Protein AF-E3WI44-F1 (afdb_monomer_lite)

Organism: NCBI:txid60573

Radius of gyration: 32.03 Å; chains: 1; bounding box: 81×48×83 Å

Structure (mmCIF, N/CA/C/O backbone):
data_AF-E3WI44-F1
#
_entry.id   AF-E3WI44-F1
#
loop_
_atom_site.group_PDB
_atom_site.id
_atom_site.type_symbol
_atom_site.label_atom_id
_atom_site.label_alt_id
_atom_site.label_comp_id
_atom_site.label_asym_id
_atom_site.label_entity_id
_atom_site.label_seq_id
_atom_site.pdbx_PDB_ins_code
_atom_site.Cartn_x
_atom_site.Cartn_y
_atom_site.Cartn_z
_atom_site.occupancy
_atom_site.B_iso_or_equiv
_atom_site.auth_seq_id
_atom_site.auth_comp_id
_atom_site.auth_asym_id
_atom_site.auth_atom_id
_atom_site.pdbx_PDB_model_num
ATOM 1 N N . ARG A 1 1 ? 43.915 -1.233 -31.151 1.00 55.22 1 ARG A N 1
ATOM 2 C CA . ARG A 1 1 ? 42.753 -1.883 -30.494 1.00 55.22 1 ARG A CA 1
ATOM 3 C C . ARG A 1 1 ? 41.508 -1.475 -31.275 1.00 55.22 1 ARG A C 1
ATOM 5 O O . ARG A 1 1 ? 41.541 -0.410 -31.878 1.00 55.22 1 ARG A O 1
ATOM 12 N N . GLU A 1 2 ? 40.505 -2.343 -31.335 1.00 66.19 2 GLU A N 1
ATOM 13 C CA . GLU A 1 2 ? 39.363 -2.278 -32.260 1.00 66.19 2 GLU A CA 1
ATOM 14 C C . GLU A 1 2 ? 38.055 -2.221 -31.461 1.00 66.19 2 GLU A C 1
ATOM 16 O O . GLU A 1 2 ? 37.899 -2.982 -30.507 1.00 66.19 2 GLU A O 1
ATOM 21 N N . LEU A 1 3 ? 37.140 -1.330 -31.841 1.00 70.56 3 LEU A N 1
ATOM 22 C CA . LEU A 1 3 ? 35.730 -1.406 -31.477 1.00 70.56 3 LEU A CA 1
ATOM 23 C C . LEU A 1 3 ? 35.089 -2.498 -32.323 1.00 70.56 3 LEU A C 1
ATOM 25 O O . LEU A 1 3 ? 35.209 -2.468 -33.543 1.00 70.56 3 LEU A O 1
ATOM 29 N N . ARG A 1 4 ? 34.434 -3.458 -31.676 1.00 78.56 4 ARG A N 1
ATOM 30 C CA . ARG A 1 4 ? 33.885 -4.649 -32.324 1.00 78.56 4 ARG A CA 1
ATOM 31 C C . ARG A 1 4 ? 32.381 -4.709 -32.145 1.00 78.56 4 ARG A C 1
ATOM 33 O O . ARG A 1 4 ? 31.905 -5.008 -31.055 1.00 78.56 4 ARG A O 1
ATOM 40 N N . MET A 1 5 ? 31.638 -4.422 -33.212 1.00 81.12 5 MET A N 1
ATOM 41 C CA . MET A 1 5 ? 30.172 -4.478 -33.207 1.00 81.12 5 MET A CA 1
ATOM 42 C C . MET A 1 5 ? 29.640 -5.888 -32.920 1.00 81.12 5 MET A C 1
ATOM 44 O O . MET A 1 5 ? 28.594 -6.039 -32.292 1.00 81.12 5 MET A O 1
ATOM 48 N N . ASP A 1 6 ? 30.359 -6.915 -33.366 1.00 81.12 6 ASP A N 1
ATOM 49 C CA . ASP A 1 6 ? 30.022 -8.330 -33.196 1.00 81.12 6 ASP A CA 1
ATOM 50 C C . ASP A 1 6 ? 30.164 -8.824 -31.749 1.00 81.12 6 ASP A C 1
ATOM 52 O O . ASP A 1 6 ? 29.658 -9.890 -31.414 1.00 81.12 6 ASP A O 1
ATOM 56 N N . GLN A 1 7 ? 30.815 -8.045 -30.881 1.00 81.25 7 GLN A N 1
ATOM 57 C CA . GLN A 1 7 ? 30.979 -8.354 -29.458 1.00 81.25 7 GLN A CA 1
ATOM 58 C C . GLN A 1 7 ? 30.036 -7.551 -28.555 1.00 81.25 7 GLN A C 1
ATOM 60 O O . GLN A 1 7 ? 30.204 -7.536 -27.335 1.00 81.25 7 GLN A O 1
ATOM 65 N N . THR A 1 8 ? 29.049 -6.867 -29.135 1.00 80.44 8 THR A N 1
ATOM 66 C CA . THR A 1 8 ? 28.073 -6.076 -28.387 1.00 80.44 8 THR A CA 1
ATOM 67 C C . THR A 1 8 ? 26.654 -6.573 -28.627 1.00 80.44 8 THR A C 1
ATOM 69 O O . THR A 1 8 ? 26.315 -7.034 -29.719 1.00 80.44 8 THR A O 1
ATOM 72 N N . SER A 1 9 ? 25.798 -6.456 -27.609 1.00 82.94 9 SER A N 1
ATOM 73 C CA . SER A 1 9 ? 24.400 -6.876 -27.719 1.00 82.94 9 SER A CA 1
ATOM 74 C C . SER A 1 9 ? 23.602 -5.969 -28.649 1.00 82.94 9 SER A C 1
ATOM 76 O O . SER A 1 9 ? 24.081 -4.923 -29.104 1.00 82.94 9 SER A O 1
ATOM 78 N N . GLU A 1 10 ? 22.360 -6.355 -28.924 1.00 82.75 10 GLU A N 1
ATOM 79 C CA . GLU A 1 10 ? 21.408 -5.519 -29.657 1.00 82.75 10 GLU A CA 1
ATOM 80 C C . GLU A 1 10 ? 21.057 -4.212 -28.932 1.00 82.75 10 GLU A C 1
ATOM 82 O O . GLU A 1 10 ? 20.520 -3.302 -29.553 1.00 82.75 10 GLU A O 1
ATOM 87 N N . CYS A 1 11 ? 21.414 -4.074 -27.655 1.00 83.75 11 CYS A N 1
ATOM 88 C CA . CYS A 1 11 ? 21.149 -2.883 -26.853 1.00 83.75 11 CYS A CA 1
ATOM 89 C C . CYS A 1 11 ? 22.359 -1.952 -26.696 1.00 83.75 11 CYS A C 1
ATOM 91 O O . CYS A 1 11 ? 22.373 -1.076 -25.838 1.00 83.75 11 CYS A O 1
ATOM 93 N N . SER A 1 12 ? 23.392 -2.139 -27.518 1.00 82.38 12 SER A N 1
ATOM 94 C CA . SER A 1 12 ? 24.598 -1.308 -27.538 1.00 82.38 12 SER A CA 1
ATOM 95 C C . SER A 1 12 ? 24.506 -0.165 -28.553 1.00 82.38 12 SER A C 1
ATOM 97 O O . SER A 1 12 ? 23.865 -0.311 -29.586 1.00 82.38 12 SER A O 1
ATOM 99 N N . SER A 1 13 ? 25.221 0.941 -28.307 1.00 78.12 13 SER A N 1
ATOM 100 C CA . SER A 1 13 ? 25.379 2.074 -29.240 1.00 78.12 13 SER A CA 1
ATOM 101 C C . SER A 1 13 ? 26.519 1.881 -30.258 1.00 78.12 13 SER A C 1
ATOM 103 O O . SER A 1 13 ? 26.986 2.828 -30.899 1.00 78.12 13 SER A O 1
ATOM 105 N N . VAL A 1 14 ? 27.007 0.646 -30.391 1.00 81.44 14 VAL A N 1
ATOM 106 C CA . VAL A 1 14 ? 28.114 0.267 -31.273 1.00 81.44 14 VAL A CA 1
ATOM 107 C C . VAL A 1 14 ? 27.559 -0.301 -32.577 1.00 81.44 14 VAL A C 1
ATOM 109 O O . VAL A 1 14 ? 27.193 -1.472 -32.623 1.00 81.44 14 VAL A O 1
ATOM 112 N N . TYR A 1 15 ? 27.498 0.524 -33.626 1.00 80.00 15 TYR A N 1
ATOM 113 C CA . TYR A 1 15 ? 26.846 0.192 -34.910 1.00 80.00 15 TYR A CA 1
ATOM 114 C C . TYR A 1 15 ? 27.799 -0.265 -36.006 1.00 80.00 15 TYR A C 1
ATOM 116 O O . TYR A 1 15 ? 27.361 -0.755 -37.042 1.00 80.00 15 TYR A O 1
ATOM 124 N N . GLU A 1 16 ? 29.095 -0.078 -35.800 1.00 78.12 16 GLU A N 1
ATOM 125 C CA . GLU A 1 16 ? 30.128 -0.460 -36.747 1.00 78.12 16 GLU A CA 1
ATOM 126 C C . GLU A 1 16 ? 31.387 -0.851 -35.982 1.00 78.12 16 GLU A C 1
ATOM 128 O O . GLU A 1 16 ? 31.684 -0.312 -34.911 1.00 78.12 16 GLU A O 1
ATOM 133 N N . SER A 1 17 ? 32.119 -1.823 -36.525 1.00 80.31 17 SER A N 1
ATOM 134 C CA . SER A 1 17 ? 33.459 -2.109 -36.035 1.00 80.31 17 SER A CA 1
ATOM 135 C C . SER A 1 17 ? 34.405 -1.038 -36.559 1.00 80.31 17 SER A C 1
ATOM 137 O O . SER A 1 17 ? 34.402 -0.728 -37.751 1.00 80.31 17 SER A O 1
ATOM 139 N N . ALA A 1 18 ? 35.220 -0.474 -35.677 1.00 71.88 18 ALA A N 1
ATOM 140 C CA . ALA A 1 18 ? 36.123 0.609 -36.021 1.00 71.88 18 ALA A CA 1
ATOM 141 C C . ALA A 1 18 ? 37.499 0.387 -35.397 1.00 71.88 18 ALA A C 1
ATOM 143 O O . ALA A 1 18 ? 37.647 0.030 -34.228 1.00 71.88 18 ALA A O 1
ATOM 144 N N . THR A 1 19 ? 38.535 0.634 -36.187 1.00 70.94 19 THR A N 1
ATOM 145 C CA . THR A 1 19 ? 39.919 0.673 -35.721 1.00 70.94 19 THR A CA 1
ATOM 146 C C . THR A 1 19 ? 40.441 2.084 -35.851 1.00 70.94 19 THR A C 1
ATOM 148 O O . THR A 1 19 ? 40.472 2.630 -36.952 1.00 70.94 19 THR A O 1
ATOM 151 N N . TRP A 1 20 ? 40.915 2.644 -34.745 1.00 65.75 20 TRP A N 1
ATOM 152 C CA . TRP A 1 20 ? 41.524 3.966 -34.746 1.00 65.75 20 TRP A CA 1
ATOM 153 C C . TRP A 1 20 ? 43.035 3.853 -34.640 1.00 65.75 20 TRP A C 1
ATOM 155 O O . TRP A 1 20 ? 43.575 3.138 -33.790 1.00 65.75 20 TRP A O 1
ATOM 165 N N . THR A 1 21 ? 43.710 4.570 -35.528 1.00 61.00 21 THR A N 1
ATOM 166 C CA . THR A 1 21 ? 45.163 4.757 -35.518 1.00 61.00 21 THR A CA 1
ATOM 167 C C . THR A 1 21 ? 45.559 6.179 -35.115 1.00 61.00 21 THR A C 1
ATOM 169 O O . THR A 1 21 ? 46.743 6.421 -34.895 1.00 61.00 21 THR A O 1
ATOM 172 N N . ASP A 1 22 ? 44.584 7.089 -35.010 1.00 57.19 22 ASP A N 1
ATOM 173 C CA . ASP A 1 22 ? 44.747 8.525 -34.750 1.00 57.19 22 ASP A CA 1
ATOM 174 C C . ASP A 1 22 ? 43.517 9.092 -33.992 1.00 57.19 22 ASP A C 1
ATOM 176 O O . ASP A 1 22 ? 42.668 8.305 -33.559 1.00 57.19 22 ASP A O 1
ATOM 180 N N . TYR A 1 23 ? 43.420 10.419 -33.809 1.00 57.31 23 TYR A N 1
ATOM 181 C CA . TYR A 1 23 ? 42.294 11.116 -33.157 1.00 57.31 23 TYR A CA 1
ATOM 182 C C . TYR A 1 23 ? 40.914 10.579 -33.579 1.00 57.31 23 TYR A C 1
ATOM 184 O O . TYR A 1 23 ? 40.673 10.259 -34.746 1.00 57.31 23 TYR A O 1
ATOM 192 N N . PHE A 1 24 ? 39.979 10.536 -32.624 1.00 60.28 24 PHE A N 1
ATOM 193 C CA . PHE A 1 24 ? 38.586 10.195 -32.902 1.00 60.28 24 PHE A CA 1
ATOM 194 C C . PHE A 1 24 ? 37.986 11.252 -33.834 1.00 60.28 24 PHE A C 1
ATOM 196 O O . PHE A 1 24 ? 37.864 12.421 -33.469 1.00 60.28 24 PHE A O 1
ATOM 203 N N . ASN A 1 25 ? 37.629 10.848 -35.051 1.00 60.62 25 ASN A N 1
ATOM 204 C CA . ASN A 1 25 ? 36.869 11.705 -35.946 1.00 60.62 25 ASN A CA 1
ATOM 205 C C . ASN A 1 25 ? 35.396 11.685 -35.511 1.00 60.62 25 ASN A C 1
ATOM 207 O O . ASN A 1 25 ? 34.796 10.619 -35.367 1.00 60.62 25 ASN A O 1
ATOM 211 N N . ASP A 1 26 ? 34.809 12.869 -35.355 1.00 62.53 26 ASP A N 1
ATOM 212 C CA . ASP A 1 26 ? 33.397 13.098 -35.012 1.00 62.53 26 ASP A CA 1
ATOM 213 C C . ASP A 1 26 ? 32.419 12.581 -36.095 1.00 62.53 26 ASP A C 1
ATOM 215 O O . ASP A 1 26 ? 31.206 12.701 -35.974 1.00 62.53 26 ASP A O 1
ATOM 219 N N . THR A 1 27 ? 32.919 11.971 -37.176 1.00 65.81 27 THR A N 1
ATOM 220 C CA . THR A 1 27 ? 32.100 11.292 -38.192 1.00 65.81 27 THR A CA 1
ATOM 221 C C . THR A 1 27 ? 31.324 10.090 -37.662 1.00 65.81 27 THR A C 1
ATOM 223 O O . THR A 1 27 ? 30.304 9.745 -38.251 1.00 65.81 27 THR A O 1
ATOM 226 N N . TYR A 1 28 ? 31.775 9.449 -36.575 1.00 68.06 28 TYR A N 1
ATOM 227 C CA . TYR A 1 28 ? 31.030 8.337 -35.968 1.00 68.06 28 TYR A CA 1
ATOM 228 C C . TYR A 1 28 ? 29.667 8.809 -35.421 1.00 68.06 28 TYR A C 1
ATOM 230 O O . TYR A 1 28 ? 28.656 8.129 -35.608 1.00 68.06 28 TYR A O 1
ATOM 238 N N . PHE A 1 29 ? 29.631 10.014 -34.835 1.00 71.56 29 PHE A N 1
ATOM 239 C CA . PHE A 1 29 ? 28.434 10.695 -34.324 1.00 71.56 29 PHE A CA 1
ATOM 240 C C . PHE A 1 29 ? 27.881 11.712 -35.335 1.00 71.56 29 PHE A C 1
ATOM 242 O O . PHE A 1 29 ? 27.632 12.878 -35.026 1.00 71.56 29 PHE A O 1
ATOM 249 N N . ALA A 1 30 ? 27.693 11.266 -36.577 1.00 78.12 30 ALA A N 1
ATOM 250 C CA . ALA A 1 30 ? 26.862 11.985 -37.535 1.00 78.12 30 ALA A CA 1
ATOM 251 C C . ALA A 1 30 ? 25.374 11.808 -37.197 1.00 78.12 30 ALA A C 1
ATOM 253 O O . ALA A 1 30 ? 25.001 10.812 -36.574 1.00 78.12 30 ALA A O 1
ATOM 254 N N . ASP A 1 31 ? 24.540 12.747 -37.651 1.00 81.38 31 ASP A N 1
ATOM 255 C CA . ASP A 1 31 ? 23.087 12.603 -37.565 1.00 81.38 31 ASP A CA 1
ATOM 256 C C . ASP A 1 31 ? 22.662 11.299 -38.246 1.00 81.38 31 ASP A C 1
ATOM 258 O O . ASP A 1 31 ? 22.942 11.079 -39.430 1.00 81.38 31 ASP A O 1
ATOM 262 N N . LYS A 1 32 ? 22.026 10.416 -37.479 1.00 85.31 32 LYS A N 1
ATOM 263 C CA . LYS A 1 32 ? 21.522 9.124 -37.947 1.00 85.31 32 LYS A CA 1
ATOM 264 C C . LYS A 1 32 ? 20.165 8.883 -37.305 1.00 85.31 32 LYS A C 1
ATOM 266 O O . LYS A 1 32 ? 20.026 9.039 -36.097 1.00 85.31 32 LYS A O 1
ATOM 271 N N . ASP A 1 33 ? 19.189 8.496 -38.110 1.00 81.31 33 ASP A N 1
ATOM 272 C CA . ASP A 1 33 ? 17.857 8.107 -37.656 1.00 81.31 33 ASP A CA 1
ATOM 273 C C . ASP A 1 33 ? 17.750 6.579 -37.503 1.00 81.31 33 ASP A C 1
ATOM 275 O O . ASP A 1 33 ? 18.721 5.840 -37.702 1.00 81.31 33 ASP A O 1
ATOM 279 N N . ALA A 1 34 ? 16.551 6.090 -37.183 1.00 75.25 34 ALA A N 1
ATOM 280 C CA . ALA A 1 34 ? 16.307 4.664 -36.982 1.00 75.25 34 ALA A CA 1
ATOM 281 C C . ALA A 1 34 ? 16.625 3.822 -38.231 1.00 75.25 34 ALA A C 1
ATOM 283 O O . ALA A 1 34 ? 17.039 2.669 -38.108 1.00 75.25 34 ALA A O 1
ATOM 284 N N . ALA A 1 35 ? 16.489 4.390 -39.436 1.00 76.81 35 ALA A N 1
ATOM 285 C CA . ALA A 1 35 ? 16.859 3.709 -40.674 1.00 76.81 35 ALA A CA 1
ATOM 286 C C . ALA A 1 35 ? 18.387 3.597 -40.817 1.00 76.81 35 ALA A C 1
ATOM 288 O O . ALA A 1 35 ? 18.891 2.567 -41.269 1.00 76.81 35 ALA A O 1
ATOM 289 N N . GLY A 1 36 ? 19.129 4.620 -40.380 1.00 74.75 36 GLY A N 1
ATOM 290 C CA . GLY A 1 36 ? 20.592 4.616 -40.305 1.00 74.75 36 GLY A CA 1
ATOM 291 C C . GLY A 1 36 ? 21.182 3.770 -39.166 1.00 74.75 36 GLY A C 1
ATOM 292 O O . GLY A 1 36 ? 22.370 3.446 -39.214 1.00 74.75 36 GLY A O 1
ATOM 293 N N . LEU A 1 37 ? 20.372 3.399 -38.167 1.00 80.62 37 LEU A N 1
ATOM 294 C CA . LEU A 1 37 ? 20.771 2.668 -36.954 1.00 80.62 37 LEU A CA 1
ATOM 295 C C . LEU A 1 37 ? 20.051 1.313 -36.789 1.00 80.62 37 LEU A C 1
ATOM 297 O O . LEU A 1 37 ? 19.989 0.763 -35.696 1.00 80.62 37 LEU A O 1
ATOM 301 N N . GLY A 1 38 ? 19.542 0.714 -37.868 1.00 75.50 38 GLY A N 1
ATOM 302 C CA . GLY A 1 38 ? 18.694 -0.487 -37.792 1.00 75.50 38 GLY A CA 1
ATOM 303 C C . GLY A 1 38 ? 19.358 -1.789 -37.306 1.00 75.50 38 GLY A C 1
ATOM 304 O O . GLY A 1 38 ? 18.676 -2.806 -37.194 1.00 75.50 38 GLY A O 1
ATOM 305 N N . SER A 1 39 ? 20.672 -1.810 -37.041 1.00 77.56 39 SER A N 1
ATOM 306 C CA . SER A 1 39 ? 21.391 -3.011 -36.573 1.00 77.56 39 SER A CA 1
ATOM 307 C C . SER A 1 39 ? 21.336 -3.224 -35.057 1.00 77.56 39 SER A C 1
ATOM 309 O O . SER A 1 39 ? 21.660 -4.316 -34.584 1.00 77.56 39 SER A O 1
ATOM 311 N N . LYS A 1 40 ? 20.923 -2.207 -34.293 1.00 84.69 40 LYS A N 1
ATOM 312 C CA . LYS A 1 40 ? 20.721 -2.263 -32.839 1.00 84.69 40 LYS A CA 1
ATOM 313 C C . LYS A 1 40 ? 19.342 -1.691 -32.510 1.00 84.69 40 LYS A C 1
ATOM 315 O O . LYS A 1 40 ? 18.722 -1.027 -33.332 1.00 84.69 40 LYS A O 1
ATOM 320 N N . LYS A 1 41 ? 18.846 -1.986 -31.315 1.00 79.00 41 LYS A N 1
ATOM 321 C CA . LYS A 1 41 ? 17.457 -1.737 -30.920 1.00 79.00 41 LYS A CA 1
ATOM 322 C C . LYS A 1 41 ? 17.290 -0.611 -29.902 1.00 79.00 41 LYS A C 1
ATOM 324 O O . LYS A 1 41 ? 16.235 0.009 -29.877 1.00 79.00 41 LYS A O 1
ATOM 329 N N . LEU A 1 42 ? 18.308 -0.344 -29.077 1.00 78.12 42 LEU A N 1
ATOM 330 C CA . LEU A 1 42 ? 18.172 0.578 -27.941 1.00 78.12 42 LEU A CA 1
ATOM 331 C C . LEU A 1 42 ? 18.559 2.029 -28.238 1.00 78.12 42 LEU A C 1
ATOM 333 O O . LEU A 1 42 ? 18.091 2.924 -27.558 1.00 78.12 42 LEU A O 1
ATOM 337 N N . PHE A 1 43 ? 19.405 2.304 -29.226 1.00 82.50 43 PHE A N 1
ATOM 338 C CA . PHE A 1 43 ? 19.735 3.686 -29.581 1.00 82.50 43 PHE A CA 1
ATOM 339 C C . PHE A 1 43 ? 19.281 3.942 -31.013 1.00 82.50 43 PHE A C 1
ATOM 341 O O . PHE A 1 43 ? 19.864 3.474 -31.985 1.00 82.50 43 PHE A O 1
ATOM 348 N N . THR A 1 44 ? 18.149 4.602 -31.156 1.00 79.94 44 THR A N 1
ATOM 349 C CA . THR A 1 44 ? 17.441 4.695 -32.435 1.00 79.94 44 THR A CA 1
ATOM 350 C C . THR A 1 44 ? 17.775 5.971 -33.184 1.00 79.94 44 THR A C 1
ATOM 352 O O . THR A 1 44 ? 17.463 6.070 -34.364 1.00 79.94 44 THR A O 1
ATOM 355 N N . GLU A 1 45 ? 18.403 6.948 -32.532 1.00 84.12 45 GLU A N 1
ATOM 356 C CA . GLU A 1 45 ? 18.766 8.205 -33.174 1.00 84.12 45 GLU A CA 1
ATOM 357 C C . GLU A 1 45 ? 20.037 8.811 -32.562 1.00 84.12 45 GLU A C 1
ATOM 359 O O . GLU A 1 45 ? 20.227 8.820 -31.344 1.00 84.12 45 GLU A O 1
ATOM 364 N N . PHE A 1 46 ? 20.908 9.344 -33.417 1.00 85.62 46 PHE A N 1
ATOM 365 C CA . PHE A 1 46 ? 22.017 10.217 -33.041 1.00 85.62 46 PHE A CA 1
ATOM 366 C C . PHE A 1 46 ? 21.705 11.630 -33.531 1.00 85.62 46 PHE A C 1
ATOM 368 O O . PHE A 1 46 ? 21.459 11.819 -34.721 1.00 85.62 46 PHE A O 1
ATOM 375 N N . LYS A 1 47 ? 21.751 12.617 -32.629 1.00 83.94 47 LYS A N 1
ATOM 376 C CA . LYS A 1 47 ? 21.652 14.045 -32.966 1.00 83.94 47 LYS A CA 1
ATOM 377 C C . LYS A 1 47 ? 22.967 14.729 -32.675 1.00 83.94 47 LYS A C 1
ATOM 379 O O . LYS A 1 47 ? 23.423 14.748 -31.533 1.00 83.94 47 LYS A O 1
ATOM 384 N N . ARG A 1 48 ? 23.557 15.334 -33.690 1.00 84.56 48 ARG A N 1
ATOM 385 C CA . ARG A 1 48 ? 24.783 16.101 -33.561 1.00 84.56 48 ARG A CA 1
ATOM 386 C C . ARG A 1 48 ? 24.458 17.530 -33.143 1.00 84.56 48 ARG A C 1
ATOM 388 O O . ARG A 1 48 ? 23.711 18.242 -33.813 1.00 84.56 48 ARG A O 1
ATOM 395 N N . GLY A 1 49 ? 25.051 17.966 -32.039 1.00 80.38 49 GLY A N 1
ATOM 396 C CA . GLY A 1 49 ? 24.896 19.329 -31.544 1.00 80.38 49 GLY A CA 1
ATOM 397 C C . GLY A 1 49 ? 25.694 20.348 -32.366 1.00 80.38 49 GLY A C 1
ATOM 398 O O . GLY A 1 49 ? 26.663 19.987 -33.055 1.00 80.38 49 GLY A O 1
ATOM 399 N N . PRO A 1 50 ? 25.340 21.645 -32.298 1.00 82.00 50 PRO A N 1
ATOM 400 C CA . PRO A 1 50 ? 26.190 22.702 -32.832 1.00 82.00 50 PRO A CA 1
ATOM 401 C C . PRO A 1 50 ? 27.537 22.719 -32.097 1.00 82.00 50 PRO A C 1
ATOM 403 O O . PRO A 1 50 ? 27.615 22.362 -30.924 1.00 82.00 50 PRO A O 1
ATOM 406 N N . LEU A 1 51 ? 28.596 23.131 -32.799 1.00 82.25 51 LEU A N 1
ATOM 407 C CA . LEU A 1 51 ? 29.890 23.375 -32.165 1.00 82.25 51 LEU A CA 1
ATOM 408 C C . LEU A 1 51 ? 29.781 24.662 -31.341 1.00 82.25 51 LEU A C 1
ATOM 410 O O . LEU A 1 51 ? 29.406 25.702 -31.889 1.00 82.25 51 LEU A O 1
ATOM 414 N N . ASP A 1 52 ? 30.087 24.595 -30.054 1.00 78.50 52 ASP A N 1
ATOM 415 C CA . ASP A 1 52 ? 30.147 25.766 -29.193 1.00 78.50 52 ASP A CA 1
ATOM 416 C C . ASP A 1 52 ? 31.456 26.554 -29.401 1.00 78.50 52 ASP A C 1
ATOM 418 O O . ASP A 1 52 ? 32.366 26.144 -30.128 1.00 78.50 52 ASP A O 1
ATOM 422 N N . GLY A 1 53 ? 31.554 27.724 -28.762 1.00 69.44 53 GLY A N 1
ATOM 423 C CA . GLY A 1 53 ? 32.730 28.597 -28.856 1.00 69.44 53 GLY A CA 1
ATOM 424 C C . GLY A 1 53 ? 34.019 28.013 -28.262 1.00 69.44 53 GLY A C 1
ATOM 425 O O . GLY A 1 53 ? 35.083 28.593 -28.464 1.00 69.44 53 GLY A O 1
ATOM 426 N N . ASN A 1 54 ? 33.932 26.879 -27.565 1.00 73.12 54 ASN A N 1
ATOM 427 C CA . ASN A 1 54 ? 35.047 26.173 -26.945 1.00 73.12 54 ASN A CA 1
ATOM 428 C C . ASN A 1 54 ? 35.420 24.887 -27.712 1.00 73.12 54 ASN A C 1
ATOM 430 O O . ASN A 1 54 ? 36.349 24.187 -27.317 1.00 73.12 54 ASN A O 1
ATOM 434 N N . GLY A 1 55 ? 34.735 24.587 -28.822 1.00 68.81 55 GLY A N 1
ATOM 435 C CA . GLY A 1 55 ? 34.994 23.406 -29.643 1.00 68.81 55 GLY A CA 1
ATOM 436 C C . GLY A 1 55 ? 34.264 22.137 -29.190 1.00 68.81 55 GLY A C 1
ATOM 437 O O . GLY A 1 55 ? 34.605 21.055 -29.668 1.00 68.81 55 GLY A O 1
ATOM 438 N N . PHE A 1 56 ? 33.263 22.245 -28.315 1.00 65.19 56 PHE A N 1
ATOM 439 C CA . PHE A 1 56 ? 32.432 21.126 -27.864 1.00 65.19 56 PHE A CA 1
ATOM 440 C C . PHE A 1 56 ? 31.126 21.028 -28.651 1.00 65.19 56 PHE A C 1
ATOM 442 O O . PHE A 1 56 ? 30.673 21.995 -29.260 1.00 65.19 56 PHE A O 1
ATOM 449 N N . ARG A 1 57 ? 30.501 19.847 -28.639 1.00 71.19 57 ARG A N 1
ATOM 450 C CA . ARG A 1 57 ? 29.153 19.629 -29.179 1.00 71.19 57 ARG A CA 1
ATOM 451 C C . ARG A 1 57 ? 28.276 18.951 -28.141 1.00 71.19 57 ARG A C 1
ATOM 453 O O . ARG A 1 57 ? 28.702 17.979 -27.524 1.00 71.19 57 ARG A O 1
ATOM 460 N N . ASP A 1 58 ? 27.034 19.411 -28.038 1.00 72.12 58 ASP A N 1
ATOM 461 C CA . ASP A 1 58 ? 25.961 18.713 -27.321 1.00 72.12 58 ASP A CA 1
ATOM 462 C C . ASP A 1 58 ? 25.376 17.607 -28.216 1.00 72.12 58 ASP A C 1
ATOM 464 O O . ASP A 1 58 ? 24.319 17.761 -28.833 1.00 72.12 58 ASP A O 1
ATOM 468 N N . ASN A 1 59 ? 26.135 16.522 -28.386 1.00 76.62 59 ASN A N 1
ATOM 469 C CA . ASN A 1 59 ? 25.683 15.353 -29.134 1.00 76.62 59 ASN A CA 1
ATOM 470 C C . ASN A 1 59 ? 24.749 14.506 -28.262 1.00 76.62 59 ASN A C 1
ATOM 472 O O . ASN A 1 59 ? 25.051 14.227 -27.104 1.00 76.62 59 ASN A O 1
ATOM 476 N N . LYS A 1 60 ? 23.648 14.028 -28.842 1.00 77.94 60 LYS A N 1
ATOM 477 C CA . LYS A 1 60 ? 22.638 13.228 -28.143 1.00 77.94 60 LYS A CA 1
ATOM 478 C C . LYS A 1 60 ? 22.519 11.858 -28.775 1.00 77.94 60 LYS A C 1
ATOM 480 O O . LYS A 1 60 ? 22.440 11.729 -29.995 1.00 77.94 60 LYS A O 1
ATOM 485 N N . ILE A 1 61 ? 22.465 10.850 -27.917 1.00 76.94 61 ILE A N 1
ATOM 486 C CA . ILE A 1 61 ? 22.078 9.495 -28.279 1.00 76.94 61 ILE A CA 1
ATOM 487 C C . ILE A 1 61 ? 20.676 9.293 -27.721 1.00 76.94 61 ILE A C 1
ATOM 489 O O . ILE A 1 61 ? 20.467 9.432 -26.519 1.00 76.94 61 ILE A O 1
ATOM 493 N N . VAL A 1 62 ? 19.721 8.997 -28.590 1.00 77.38 62 VAL A N 1
ATOM 494 C CA . VAL A 1 62 ? 18.302 8.961 -28.249 1.00 77.38 62 VAL A CA 1
ATOM 495 C C . VAL A 1 62 ? 17.766 7.551 -28.462 1.00 77.38 62 VAL A C 1
ATOM 497 O O . VAL A 1 62 ? 18.051 6.903 -29.472 1.00 77.38 62 VAL A O 1
ATOM 500 N N . PHE A 1 63 ? 16.983 7.085 -27.493 1.00 77.25 63 PHE A N 1
ATOM 501 C CA . PHE A 1 63 ? 16.104 5.937 -27.645 1.00 77.25 63 PHE A CA 1
ATOM 502 C C . PHE A 1 63 ? 14.685 6.434 -27.912 1.00 77.25 63 PHE A C 1
ATOM 504 O O . PHE A 1 63 ? 14.171 7.302 -27.210 1.00 77.25 63 PHE A O 1
ATOM 511 N N . SER A 1 64 ? 14.052 5.888 -28.938 1.00 71.06 64 SER A N 1
ATOM 512 C CA . SER A 1 64 ? 12.665 6.145 -29.297 1.00 71.06 64 SER A CA 1
ATOM 513 C C . SER A 1 64 ? 12.037 4.804 -29.637 1.00 71.06 64 SER A C 1
ATOM 515 O O . SER A 1 64 ? 12.121 4.324 -30.766 1.00 71.06 64 SER A O 1
ATOM 517 N N . GLY A 1 65 ? 11.471 4.168 -28.620 1.00 67.69 65 GLY A N 1
ATOM 518 C CA . GLY A 1 65 ? 10.875 2.849 -28.723 1.00 67.69 65 GLY A CA 1
ATOM 519 C C . GLY A 1 65 ? 10.091 2.493 -27.467 1.00 67.69 65 GLY A C 1
ATOM 520 O O . GLY A 1 65 ? 10.030 3.263 -26.514 1.00 67.69 65 GLY A O 1
ATOM 521 N N . ASP A 1 66 ? 9.490 1.313 -27.510 1.00 66.81 66 ASP A N 1
ATOM 522 C CA . ASP A 1 66 ? 8.659 0.743 -26.453 1.00 66.81 66 ASP A CA 1
ATOM 523 C C . ASP A 1 66 ? 9.467 0.432 -25.177 1.00 66.81 66 ASP A C 1
ATOM 525 O O . ASP A 1 66 ? 10.630 0.013 -25.241 1.00 66.81 66 ASP A O 1
ATOM 529 N N . MET A 1 67 ? 8.862 0.627 -24.002 1.00 66.25 67 MET A N 1
ATOM 530 C CA . MET A 1 67 ? 9.537 0.355 -22.730 1.00 66.25 67 MET A CA 1
ATOM 531 C C . MET A 1 67 ? 9.800 -1.139 -22.533 1.00 66.25 67 MET A C 1
ATOM 533 O O . MET A 1 67 ? 10.853 -1.507 -22.008 1.00 66.25 67 MET A O 1
ATOM 537 N N . GLY A 1 68 ? 8.917 -2.017 -23.005 1.00 68.31 68 GLY A N 1
ATOM 538 C CA . GLY A 1 68 ? 9.163 -3.455 -23.065 1.00 68.31 68 GLY A CA 1
ATOM 539 C C . GLY A 1 68 ? 10.444 -3.810 -23.826 1.00 68.31 68 GLY A C 1
ATOM 540 O O . GLY A 1 68 ? 11.201 -4.679 -23.384 1.00 68.31 68 GLY A O 1
ATOM 541 N N . LEU A 1 69 ? 10.772 -3.101 -24.910 1.00 73.50 69 LEU A N 1
ATOM 542 C CA . LEU A 1 69 ? 12.059 -3.267 -25.599 1.00 73.50 69 LEU A CA 1
ATOM 543 C C . LEU A 1 69 ? 13.247 -2.848 -24.714 1.00 73.50 69 LEU A C 1
ATOM 545 O O . LEU A 1 69 ? 14.256 -3.550 -24.657 1.00 73.50 69 LEU A O 1
ATOM 549 N N . PHE A 1 70 ? 13.114 -1.744 -23.982 1.00 74.50 70 PHE A N 1
ATOM 550 C CA . PHE A 1 70 ? 14.143 -1.257 -23.062 1.00 74.50 70 PHE A CA 1
ATOM 551 C C . PHE A 1 70 ? 14.390 -2.212 -21.879 1.00 74.50 70 PHE A C 1
ATOM 553 O O . PHE A 1 70 ? 15.542 -2.473 -21.523 1.00 74.50 70 PHE A O 1
ATOM 560 N N . PHE A 1 71 ? 13.334 -2.794 -21.304 1.00 77.06 71 PHE A N 1
ATOM 561 C CA . PHE A 1 71 ? 13.439 -3.763 -20.205 1.00 77.06 71 PHE A CA 1
ATOM 562 C C . PHE A 1 71 ? 13.850 -5.168 -20.655 1.00 77.06 71 PHE A C 1
ATOM 564 O O . PHE A 1 71 ? 14.496 -5.889 -19.897 1.00 77.06 71 PHE A O 1
ATOM 571 N N . SER A 1 72 ? 13.525 -5.555 -21.891 1.00 82.25 72 SER A N 1
ATOM 572 C CA . SER A 1 72 ? 13.906 -6.856 -22.460 1.00 82.25 72 SER A CA 1
ATOM 573 C C . SER A 1 72 ? 15.342 -6.904 -22.988 1.00 82.25 72 SER A C 1
ATOM 575 O O . SER A 1 72 ? 15.802 -7.956 -23.440 1.00 82.25 72 SER A O 1
ATOM 577 N N . CYS A 1 73 ? 16.075 -5.793 -22.892 1.00 83.44 73 CYS A N 1
ATOM 578 C CA . CYS A 1 73 ? 17.463 -5.719 -23.300 1.00 83.44 73 CYS A CA 1
ATOM 579 C C . CYS A 1 73 ? 18.351 -6.740 -22.591 1.00 83.44 73 CYS A C 1
ATOM 581 O O . CYS A 1 73 ? 18.340 -6.872 -21.364 1.00 83.44 73 CYS A O 1
ATOM 583 N N . LYS A 1 74 ? 19.185 -7.409 -23.388 1.00 84.88 74 LYS A N 1
ATOM 584 C CA . LYS A 1 74 ? 20.154 -8.391 -22.911 1.00 84.88 74 LYS A CA 1
ATOM 585 C C . LYS A 1 74 ? 21.590 -7.895 -22.996 1.00 84.88 74 LYS A C 1
ATOM 587 O O . LYS A 1 74 ? 21.912 -6.974 -23.756 1.00 84.88 74 LYS A O 1
ATOM 592 N N . ASP A 1 75 ? 22.444 -8.505 -22.187 1.00 81.50 75 ASP A N 1
ATOM 593 C CA . ASP A 1 75 ? 23.878 -8.244 -22.189 1.00 81.50 75 ASP A CA 1
ATOM 594 C C . ASP A 1 75 ? 24.567 -8.763 -23.467 1.00 81.50 75 ASP A C 1
ATOM 596 O O . ASP A 1 75 ? 23.933 -9.314 -24.369 1.00 81.50 75 ASP A O 1
ATOM 600 N N . SER A 1 76 ? 25.885 -8.571 -23.576 1.00 78.44 76 SER A N 1
ATOM 601 C CA . SER A 1 76 ? 26.667 -8.971 -24.757 1.00 78.44 76 SER A CA 1
ATOM 602 C C . SER A 1 76 ? 26.682 -10.477 -25.033 1.00 78.44 76 SER A C 1
ATOM 604 O O . SER A 1 76 ? 27.066 -10.871 -26.132 1.00 78.44 76 SER A O 1
ATOM 606 N N . THR A 1 77 ? 26.266 -11.314 -24.080 1.00 79.50 77 THR A N 1
ATOM 607 C CA . THR A 1 77 ? 26.131 -12.765 -24.266 1.00 79.50 77 THR A CA 1
ATOM 608 C C . THR A 1 77 ? 24.757 -13.154 -24.815 1.00 79.50 77 THR A C 1
ATOM 610 O O . THR A 1 77 ? 24.589 -14.265 -25.310 1.00 79.50 77 THR A O 1
ATOM 613 N N . ASN A 1 78 ? 23.784 -12.232 -24.790 1.00 75.69 78 ASN A N 1
ATOM 614 C CA . ASN A 1 78 ? 22.365 -12.474 -25.070 1.00 75.69 78 ASN A CA 1
ATOM 615 C C . ASN A 1 78 ? 21.709 -13.525 -24.150 1.00 75.69 78 ASN A C 1
ATOM 617 O O . ASN A 1 78 ? 20.613 -14.015 -24.456 1.00 75.69 78 ASN A O 1
ATOM 621 N N . GLU A 1 79 ? 22.337 -13.857 -23.022 1.00 79.88 79 GLU A N 1
ATOM 622 C CA . GLU A 1 79 ? 21.804 -14.815 -22.051 1.00 79.88 79 GLU A CA 1
ATOM 623 C C . GLU A 1 79 ? 21.002 -14.091 -20.964 1.00 79.88 79 GLU A C 1
ATOM 625 O O . GLU A 1 79 ? 19.828 -14.417 -20.767 1.00 79.88 79 GLU A O 1
ATOM 630 N N . ASP A 1 80 ? 21.569 -13.034 -20.375 1.00 81.31 80 ASP A N 1
ATOM 631 C CA . ASP A 1 80 ? 20.987 -12.319 -19.235 1.00 81.31 80 ASP A CA 1
ATOM 632 C C . ASP A 1 80 ? 20.363 -10.968 -19.609 1.00 81.31 80 ASP A C 1
ATOM 634 O O . ASP A 1 80 ? 20.871 -10.236 -20.461 1.00 81.31 80 ASP A O 1
ATOM 638 N N . PHE A 1 81 ? 19.288 -10.596 -18.906 1.00 84.31 81 PHE A N 1
ATOM 639 C CA . PHE A 1 81 ? 18.715 -9.249 -18.964 1.00 84.31 81 PHE A CA 1
ATOM 640 C C . PHE A 1 81 ? 19.607 -8.230 -18.238 1.00 84.31 81 PHE A C 1
ATOM 642 O O . PHE A 1 81 ? 20.159 -8.509 -17.168 1.00 84.31 81 PHE A O 1
ATOM 649 N N . ILE A 1 82 ? 19.728 -7.025 -18.805 1.00 82.50 82 ILE A N 1
ATOM 650 C CA . ILE A 1 82 ? 20.529 -5.940 -18.209 1.00 82.50 82 ILE A CA 1
ATOM 651 C C . ILE A 1 82 ? 19.843 -5.309 -16.994 1.00 82.50 82 ILE A C 1
ATOM 653 O O . ILE A 1 82 ? 20.520 -4.813 -16.093 1.00 82.50 82 ILE A O 1
ATOM 657 N N . TRP A 1 83 ? 18.509 -5.343 -16.972 1.00 82.69 83 TRP A N 1
ATOM 658 C CA . TRP A 1 83 ? 17.694 -4.917 -15.846 1.00 82.69 83 TRP A CA 1
ATOM 659 C C . TRP A 1 83 ? 17.581 -6.060 -14.855 1.00 82.69 83 TRP A C 1
ATOM 661 O O . TRP A 1 83 ? 17.007 -7.109 -15.146 1.00 82.69 83 TRP A O 1
ATOM 671 N N . ARG A 1 84 ? 18.145 -5.852 -13.670 1.00 80.62 84 ARG A N 1
ATOM 672 C CA . ARG A 1 84 ? 18.110 -6.823 -12.584 1.00 80.62 84 ARG A CA 1
ATOM 673 C C . ARG A 1 84 ? 17.232 -6.276 -11.483 1.00 80.62 84 ARG A C 1
ATOM 675 O O . ARG A 1 84 ? 17.416 -5.141 -11.056 1.00 80.62 84 ARG A O 1
ATOM 682 N N . MET A 1 85 ? 16.293 -7.089 -11.024 1.00 79.00 85 MET A N 1
ATOM 683 C CA . MET A 1 85 ? 15.572 -6.801 -9.795 1.00 79.00 85 MET A CA 1
ATOM 684 C C . MET A 1 85 ? 16.574 -6.856 -8.641 1.00 79.00 85 MET A C 1
ATOM 686 O O . MET A 1 85 ? 17.263 -7.865 -8.471 1.00 79.00 85 MET A O 1
ATOM 690 N N . THR A 1 86 ? 16.710 -5.757 -7.909 1.00 73.75 86 THR A N 1
ATOM 691 C CA . THR A 1 86 ? 17.702 -5.631 -6.833 1.00 73.75 86 THR A CA 1
ATOM 692 C C . THR A 1 86 ? 17.079 -5.524 -5.461 1.00 73.75 86 THR A C 1
ATOM 694 O O . THR A 1 86 ? 17.751 -5.872 -4.493 1.00 73.75 86 THR A O 1
ATOM 697 N N . ASP A 1 87 ? 15.828 -5.076 -5.373 1.00 61.16 87 ASP A N 1
ATOM 698 C CA . ASP A 1 87 ? 15.119 -4.992 -4.103 1.00 61.16 87 ASP A CA 1
ATOM 699 C C . ASP A 1 87 ? 13.613 -5.223 -4.276 1.00 61.16 87 ASP A C 1
ATOM 701 O O . ASP A 1 87 ? 13.018 -4.842 -5.291 1.00 61.16 87 ASP A O 1
ATOM 705 N N . ILE A 1 88 ? 13.013 -5.855 -3.269 1.00 63.28 88 ILE A N 1
ATOM 706 C CA . ILE A 1 88 ? 11.568 -6.023 -3.121 1.00 63.28 88 ILE A CA 1
ATOM 707 C C . ILE A 1 88 ? 11.241 -5.702 -1.669 1.00 63.28 88 ILE A C 1
ATOM 709 O O . ILE A 1 88 ? 11.625 -6.427 -0.751 1.00 63.28 88 ILE A O 1
ATOM 713 N N . THR A 1 89 ? 10.486 -4.632 -1.473 1.00 57.44 89 THR A N 1
ATOM 714 C CA . THR A 1 89 ? 9.930 -4.255 -0.176 1.00 57.44 89 THR A CA 1
ATOM 715 C C . THR A 1 89 ? 8.405 -4.283 -0.241 1.00 57.44 89 THR A C 1
ATOM 717 O O . THR A 1 89 ? 7.817 -4.420 -1.316 1.00 57.44 89 THR A O 1
ATOM 720 N N . ASP A 1 90 ? 7.749 -4.140 0.911 1.00 48.66 90 ASP A N 1
ATOM 721 C CA . ASP A 1 90 ? 6.283 -4.082 0.978 1.00 48.66 90 ASP A CA 1
ATOM 722 C C . ASP A 1 90 ? 5.697 -2.926 0.135 1.00 48.66 90 ASP A C 1
ATOM 724 O O . ASP A 1 90 ? 4.586 -3.055 -0.387 1.00 48.66 90 ASP A O 1
ATOM 728 N N . ASP A 1 91 ? 6.463 -1.845 -0.056 1.00 46.00 91 ASP A N 1
ATOM 729 C CA . ASP A 1 91 ? 6.016 -0.595 -0.684 1.00 46.00 91 ASP A CA 1
ATOM 730 C C . ASP A 1 91 ? 6.661 -0.323 -2.061 1.00 46.00 91 ASP A C 1
ATOM 732 O O . ASP A 1 91 ? 6.212 0.568 -2.786 1.00 46.00 91 ASP A O 1
ATOM 736 N N . GLU A 1 92 ? 7.706 -1.060 -2.451 1.00 51.41 92 GLU A N 1
ATOM 737 C CA . GLU A 1 92 ? 8.496 -0.765 -3.654 1.00 51.41 92 GLU A CA 1
ATOM 738 C C . GLU A 1 92 ? 9.136 -2.016 -4.272 1.00 51.41 92 GLU A C 1
ATOM 740 O O . GLU A 1 92 ? 9.663 -2.874 -3.564 1.00 51.41 92 GLU A O 1
ATOM 745 N N . ILE A 1 93 ? 9.150 -2.079 -5.608 1.00 59.31 93 ILE A N 1
ATOM 746 C CA . ILE A 1 93 ? 10.012 -2.992 -6.375 1.00 59.31 93 ILE A CA 1
ATOM 747 C C . ILE A 1 93 ? 11.065 -2.162 -7.111 1.00 59.31 93 ILE A C 1
ATOM 749 O O . ILE A 1 93 ? 10.712 -1.268 -7.885 1.00 59.31 93 ILE A O 1
ATOM 753 N N . GLU A 1 94 ? 12.344 -2.483 -6.909 1.00 69.50 94 GLU A N 1
ATOM 754 C CA . GLU A 1 94 ? 13.475 -1.787 -7.527 1.00 69.50 94 GLU A CA 1
ATOM 755 C C . GLU A 1 94 ? 14.169 -2.670 -8.574 1.00 69.50 94 GLU A C 1
ATOM 757 O O . GLU A 1 94 ? 14.572 -3.807 -8.307 1.00 69.50 94 GLU A O 1
ATOM 762 N N . TYR A 1 95 ? 14.368 -2.106 -9.764 1.00 73.62 95 TYR A N 1
ATOM 763 C CA . TYR A 1 95 ? 15.221 -2.652 -10.810 1.00 73.62 95 TYR A CA 1
ATOM 764 C C . TYR A 1 95 ? 16.417 -1.732 -11.032 1.00 73.62 95 TYR A C 1
ATOM 766 O O . TYR A 1 95 ? 16.274 -0.510 -11.095 1.00 73.62 95 TYR A O 1
ATOM 774 N N . ARG A 1 96 ? 17.600 -2.316 -11.221 1.00 80.19 96 ARG A N 1
ATOM 775 C CA . ARG A 1 96 ? 18.812 -1.586 -11.595 1.00 80.19 96 ARG A CA 1
ATOM 776 C C . ARG A 1 96 ? 19.400 -2.110 -12.890 1.00 80.19 96 ARG A C 1
ATOM 778 O O . ARG A 1 96 ? 19.449 -3.318 -13.116 1.00 80.19 96 ARG A O 1
ATOM 785 N N . ALA A 1 97 ? 19.929 -1.195 -13.689 1.00 80.62 97 ALA A N 1
ATOM 786 C CA . ALA A 1 97 ? 20.791 -1.498 -14.821 1.00 80.62 97 ALA A CA 1
ATOM 787 C C . ALA A 1 97 ? 22.066 -0.657 -14.738 1.00 80.62 97 ALA A C 1
ATOM 789 O O . ALA A 1 97 ? 22.054 0.477 -14.258 1.00 80.62 97 ALA A O 1
ATOM 790 N N . LYS A 1 98 ? 23.185 -1.209 -15.211 1.00 78.69 98 LYS A N 1
ATOM 791 C CA . LYS A 1 98 ?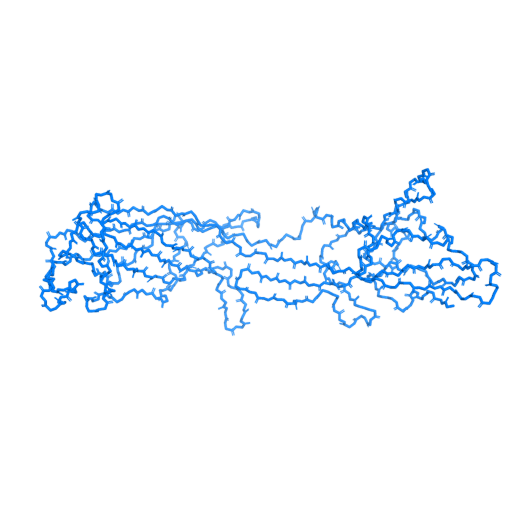 24.456 -0.481 -15.312 1.00 78.69 98 LYS A CA 1
ATOM 792 C C . LYS A 1 98 ? 24.764 -0.208 -16.770 1.00 78.69 98 LYS A C 1
ATOM 794 O O . LYS A 1 98 ? 25.008 -1.137 -17.537 1.00 78.69 98 LYS A O 1
ATOM 799 N N . LEU A 1 99 ? 24.787 1.065 -17.138 1.00 75.19 99 LEU A N 1
ATOM 800 C CA . LEU A 1 99 ? 25.255 1.500 -18.444 1.00 75.19 99 LEU A CA 1
ATOM 801 C C . LEU A 1 99 ? 26.750 1.795 -18.353 1.00 75.19 99 LEU A C 1
ATOM 803 O O . LEU A 1 99 ? 27.173 2.601 -17.531 1.00 75.19 99 LEU A O 1
ATOM 807 N N . TYR A 1 100 ? 27.552 1.165 -19.204 1.00 73.44 100 TYR A N 1
ATOM 808 C CA . TYR A 1 100 ? 28.976 1.467 -19.303 1.00 73.44 100 TYR A CA 1
ATOM 809 C C . TYR A 1 100 ? 29.221 2.470 -20.422 1.00 73.44 100 TYR A C 1
ATOM 811 O O . TYR A 1 100 ? 28.781 2.272 -21.554 1.00 73.44 100 TYR A O 1
ATOM 819 N N . THR A 1 101 ? 29.962 3.528 -20.114 1.00 69.94 101 THR A N 1
ATOM 820 C CA . THR A 1 101 ? 30.413 4.518 -21.089 1.00 69.94 101 THR A CA 1
ATOM 821 C C . THR A 1 101 ? 31.923 4.411 -21.216 1.00 69.94 101 THR A C 1
ATOM 823 O O . THR A 1 101 ? 32.639 4.235 -20.234 1.00 69.94 101 THR A O 1
ATOM 826 N N . THR A 1 102 ? 32.443 4.442 -22.438 1.00 67.69 102 THR A N 1
ATOM 827 C CA . THR A 1 102 ? 33.890 4.415 -22.671 1.00 67.69 102 THR A CA 1
ATOM 828 C C . THR A 1 102 ? 34.289 5.673 -23.412 1.00 67.69 102 THR A C 1
ATOM 830 O O . THR A 1 102 ? 33.901 5.874 -24.559 1.00 67.69 102 THR A O 1
ATOM 833 N N . ASN A 1 103 ? 35.069 6.515 -22.744 1.00 63.28 103 ASN A N 1
ATOM 834 C CA . ASN A 1 103 ? 35.685 7.684 -23.341 1.00 63.28 103 ASN A CA 1
ATOM 835 C C . ASN A 1 103 ? 37.044 7.285 -23.928 1.00 63.28 103 ASN A C 1
ATOM 837 O O . ASN A 1 103 ? 37.883 6.678 -23.252 1.00 63.28 103 ASN A O 1
ATOM 841 N N . VAL A 1 104 ? 37.247 7.612 -25.201 1.00 64.31 104 VAL A N 1
ATOM 842 C CA . VAL A 1 104 ? 38.493 7.362 -25.920 1.00 64.31 104 VAL A CA 1
ATOM 843 C C . VAL A 1 104 ? 39.302 8.652 -25.924 1.00 64.31 104 VAL A C 1
ATOM 845 O O . VAL A 1 104 ? 38.946 9.621 -26.591 1.00 64.31 104 VAL A O 1
ATOM 848 N N . ARG A 1 105 ? 40.402 8.673 -25.169 1.00 61.03 105 ARG A N 1
ATOM 849 C CA . ARG A 1 105 ? 41.276 9.844 -25.073 1.00 61.03 105 ARG A CA 1
ATOM 850 C C . ARG A 1 105 ? 42.135 9.958 -26.339 1.00 61.03 105 ARG A C 1
ATOM 852 O O . ARG A 1 105 ? 42.614 8.935 -26.842 1.00 61.03 105 ARG A O 1
ATOM 859 N N . PRO A 1 106 ? 42.383 11.183 -26.828 1.00 54.84 106 PRO A N 1
ATOM 860 C CA . PRO A 1 106 ? 43.289 11.403 -27.941 1.00 54.84 106 PRO A CA 1
ATOM 861 C C . PRO A 1 106 ? 44.696 10.857 -27.685 1.00 54.84 106 PRO A C 1
ATOM 863 O O . PRO A 1 106 ? 45.189 10.886 -26.557 1.00 54.84 106 PRO A O 1
ATOM 866 N N . LYS A 1 107 ? 45.355 10.388 -28.747 1.00 61.03 107 LYS A N 1
ATOM 867 C CA . LYS A 1 107 ? 46.782 10.058 -28.719 1.00 61.03 107 LYS A CA 1
ATOM 868 C C . LYS A 1 107 ? 47.593 11.356 -28.733 1.00 61.03 107 LYS A C 1
ATOM 870 O O . LYS A 1 107 ? 47.286 12.247 -29.518 1.00 61.03 107 LYS A O 1
ATOM 875 N N . ASP A 1 108 ? 48.639 11.439 -27.912 1.00 59.62 108 ASP A N 1
ATOM 876 C CA . ASP A 1 108 ? 49.601 12.541 -27.994 1.00 59.62 108 ASP A CA 1
ATOM 877 C C . ASP A 1 108 ? 50.321 12.490 -29.361 1.00 59.62 108 ASP A C 1
ATOM 879 O O . ASP A 1 108 ? 51.027 11.512 -29.646 1.00 59.62 108 ASP A O 1
ATOM 883 N N . PRO A 1 109 ? 50.160 13.512 -30.221 1.00 58.12 109 PRO A N 1
ATOM 884 C CA . PRO A 1 109 ? 50.737 13.522 -31.560 1.00 58.12 109 PRO A CA 1
ATOM 885 C C . PRO A 1 109 ? 52.269 13.617 -31.530 1.00 58.12 109 PRO A C 1
ATOM 887 O O . PRO A 1 109 ? 52.924 13.274 -32.516 1.00 58.12 109 PRO A O 1
ATOM 890 N N . LEU A 1 110 ? 52.856 14.043 -30.407 1.00 61.53 110 LEU A N 1
ATOM 891 C CA . LEU A 1 110 ? 54.300 14.145 -30.202 1.00 61.53 110 LEU A CA 1
ATOM 892 C C . LEU A 1 110 ? 54.923 12.823 -29.729 1.00 61.53 110 LEU A C 1
ATOM 894 O O . LEU A 1 110 ? 56.142 12.659 -29.805 1.00 61.53 110 LEU A O 1
ATOM 898 N N . VAL A 1 111 ? 54.110 11.852 -29.294 1.00 62.84 111 VAL A N 1
ATOM 899 C CA . VAL A 1 111 ? 54.571 10.542 -28.814 1.00 62.84 111 VAL A CA 1
ATOM 900 C C . VAL A 1 111 ? 54.056 9.446 -29.747 1.00 62.84 111 VAL A C 1
ATOM 902 O O . VAL A 1 111 ? 53.030 8.803 -29.521 1.00 62.84 111 VAL A O 1
ATOM 905 N N . SER A 1 112 ? 54.810 9.183 -30.816 1.00 57.75 112 SER A N 1
ATOM 906 C CA . SER A 1 112 ? 54.444 8.202 -31.852 1.00 57.75 112 SER A CA 1
ATOM 907 C C . SER A 1 112 ? 54.272 6.769 -31.325 1.00 57.75 112 SER A C 1
ATOM 909 O O . SER A 1 112 ? 53.507 5.995 -31.909 1.00 57.75 112 SER A O 1
ATOM 911 N N . THR A 1 113 ? 54.906 6.435 -30.198 1.00 59.44 113 THR A N 1
ATOM 912 C CA . THR A 1 113 ? 54.795 5.151 -29.483 1.00 59.44 113 THR A CA 1
ATOM 913 C C . THR A 1 113 ? 53.651 5.099 -28.465 1.00 59.44 113 THR A C 1
ATOM 915 O O . THR A 1 113 ? 53.342 4.019 -27.962 1.00 59.44 113 THR A O 1
ATOM 918 N N . GLY A 1 114 ? 53.009 6.233 -28.165 1.00 58.31 114 GLY A N 1
ATOM 919 C CA . GLY A 1 114 ? 51.875 6.319 -27.251 1.00 58.31 114 GLY A CA 1
ATOM 920 C C . GLY A 1 114 ? 50.654 5.602 -27.825 1.00 58.31 114 GLY A C 1
ATOM 921 O O . GLY A 1 114 ? 50.295 5.788 -28.991 1.00 58.31 114 GLY A O 1
ATOM 922 N N . GLY A 1 115 ? 50.036 4.736 -27.025 1.00 59.75 115 GLY A N 1
ATOM 923 C CA . GLY A 1 115 ? 48.774 4.087 -27.374 1.00 59.75 115 GLY A CA 1
ATOM 924 C C . GLY A 1 115 ? 47.574 5.007 -27.139 1.00 59.75 115 GLY A C 1
ATOM 925 O O . GLY A 1 115 ? 47.676 6.014 -26.449 1.00 59.75 115 GLY A O 1
ATOM 926 N N . ILE A 1 116 ? 46.422 4.633 -27.695 1.00 61.00 116 ILE A N 1
ATOM 927 C CA . ILE A 1 116 ? 45.134 5.255 -27.360 1.00 61.00 116 ILE A CA 1
ATOM 928 C C . ILE A 1 116 ? 44.738 4.818 -25.942 1.00 61.00 116 ILE A C 1
ATOM 930 O O . ILE A 1 116 ? 44.765 3.619 -25.641 1.00 61.00 116 ILE A O 1
ATOM 934 N N . SER A 1 117 ? 44.361 5.778 -25.097 1.00 61.78 117 SER A N 1
ATOM 935 C CA . SER A 1 117 ? 43.895 5.531 -23.728 1.00 61.78 117 SER A CA 1
ATOM 936 C C . SER A 1 117 ? 42.370 5.483 -23.675 1.00 61.78 117 SER A C 1
ATOM 938 O O . SER A 1 117 ? 41.689 6.276 -24.321 1.00 61.78 117 SER A O 1
ATOM 940 N N . PHE A 1 118 ? 41.832 4.560 -22.881 1.00 62.81 118 PHE A N 1
ATOM 941 C CA . PHE A 1 118 ? 40.394 4.377 -22.690 1.00 62.81 118 PHE A CA 1
ATOM 942 C C . PHE A 1 118 ? 40.068 4.593 -21.217 1.00 62.81 118 PHE A C 1
ATOM 944 O O . PHE A 1 118 ? 40.720 4.002 -20.356 1.00 62.81 118 PHE A O 1
ATOM 951 N N . VAL A 1 119 ? 39.062 5.414 -20.936 1.00 61.97 119 VAL A N 1
ATOM 952 C CA . VAL A 1 119 ? 38.480 5.549 -19.598 1.00 61.97 119 VAL A CA 1
ATOM 953 C C . VAL A 1 119 ? 37.078 4.975 -19.662 1.00 61.97 119 VAL A C 1
ATOM 955 O O . VAL A 1 119 ? 36.255 5.445 -20.445 1.00 61.97 119 VAL A O 1
ATOM 958 N N . GLN A 1 120 ? 36.819 3.939 -18.871 1.00 63.66 120 GLN A N 1
ATOM 959 C CA . GLN A 1 120 ? 35.488 3.364 -18.744 1.00 63.66 120 GLN A CA 1
ATOM 960 C C . GLN A 1 120 ? 34.835 3.905 -17.476 1.00 63.66 120 GLN A C 1
ATOM 962 O O . GLN A 1 120 ? 35.341 3.692 -16.375 1.00 63.66 120 GLN A O 1
ATOM 967 N N . SER A 1 121 ? 33.704 4.571 -17.650 1.00 64.56 121 SER A N 1
ATOM 968 C CA . SER A 1 121 ? 32.817 4.991 -16.573 1.00 64.56 121 SER A CA 1
ATOM 969 C C . SER A 1 121 ? 31.552 4.136 -16.602 1.00 64.56 121 SER A C 1
ATOM 971 O O . SER A 1 121 ? 31.302 3.380 -17.548 1.00 64.56 121 SER A O 1
ATOM 973 N N . HIS A 1 122 ? 30.753 4.216 -15.544 1.00 68.50 122 HIS A N 1
ATOM 974 C CA . HIS A 1 122 ? 29.443 3.585 -15.522 1.00 68.50 122 HIS A CA 1
ATOM 975 C C . HIS A 1 122 ? 28.403 4.517 -14.914 1.00 68.50 122 HIS A C 1
ATOM 977 O O . HIS A 1 122 ? 28.728 5.387 -14.111 1.00 68.50 122 HIS A O 1
ATOM 983 N N . ILE A 1 123 ? 27.160 4.309 -15.322 1.00 68.62 123 ILE A N 1
ATOM 984 C CA . ILE A 1 123 ? 25.975 5.020 -14.867 1.00 68.62 123 ILE A CA 1
ATOM 985 C C . ILE A 1 123 ? 25.028 3.953 -14.326 1.00 68.62 123 ILE A C 1
ATOM 987 O O . ILE A 1 123 ? 24.727 2.981 -15.024 1.00 68.62 123 ILE A O 1
ATOM 991 N N . GLU A 1 124 ? 24.589 4.104 -13.080 1.00 67.44 124 GLU A N 1
ATOM 992 C CA . GLU A 1 124 ? 23.534 3.258 -12.524 1.00 67.44 124 GLU A CA 1
ATOM 993 C C . GLU A 1 124 ? 22.176 3.875 -12.848 1.00 67.44 124 GLU A C 1
ATOM 995 O O . GLU A 1 124 ? 21.873 4.995 -12.444 1.00 67.44 124 GLU A O 1
ATOM 1000 N N . LEU A 1 125 ? 21.364 3.130 -13.589 1.00 70.38 125 LEU A N 1
ATOM 1001 C CA . LEU A 1 125 ? 19.965 3.445 -13.813 1.00 70.38 125 LEU A CA 1
ATOM 1002 C C . LEU A 1 125 ? 19.146 2.693 -12.770 1.00 70.38 125 LEU A C 1
ATOM 1004 O O . LEU A 1 125 ? 19.336 1.489 -12.585 1.00 70.38 125 LEU A O 1
ATOM 1008 N N . ILE A 1 126 ? 18.247 3.405 -12.100 1.00 67.50 126 ILE A N 1
ATOM 1009 C CA . ILE A 1 126 ? 17.371 2.854 -11.069 1.00 67.50 126 ILE A CA 1
ATOM 1010 C C . ILE A 1 126 ? 15.933 3.104 -11.510 1.00 67.50 126 ILE A C 1
ATOM 1012 O O . ILE A 1 126 ? 15.548 4.247 -11.749 1.00 67.50 126 ILE A O 1
ATOM 1016 N N . TRP A 1 127 ? 15.151 2.035 -11.614 1.00 60.28 127 TRP A N 1
ATOM 1017 C CA . TRP A 1 127 ? 13.723 2.088 -11.888 1.00 60.28 127 TRP A CA 1
ATOM 1018 C C . TRP A 1 127 ? 12.960 1.542 -10.689 1.00 60.28 127 TRP A C 1
ATOM 1020 O O . TRP A 1 127 ? 13.219 0.423 -10.245 1.00 60.28 127 TRP A O 1
ATOM 1030 N N . ARG A 1 128 ? 12.021 2.328 -10.160 1.00 56.12 128 ARG A N 1
ATOM 1031 C CA . ARG A 1 128 ? 11.254 1.986 -8.959 1.00 56.12 128 ARG A CA 1
ATOM 1032 C C . ARG A 1 128 ? 9.775 1.988 -9.267 1.00 56.12 128 ARG A C 1
ATOM 1034 O O . ARG A 1 128 ? 9.258 2.943 -9.841 1.00 56.12 128 ARG A O 1
ATOM 1041 N N . LEU A 1 129 ? 9.102 0.925 -8.853 1.00 53.34 129 LEU A N 1
ATOM 1042 C CA . LEU A 1 129 ? 7.654 0.826 -8.893 1.00 53.34 129 LEU A CA 1
ATOM 1043 C C . LEU A 1 129 ? 7.118 0.979 -7.470 1.00 53.34 129 LEU A C 1
ATOM 1045 O O . LEU A 1 129 ? 7.147 0.026 -6.691 1.00 53.34 129 LEU A O 1
ATOM 1049 N N . SER A 1 130 ? 6.654 2.184 -7.136 1.00 44.53 130 SER A N 1
ATOM 1050 C CA . SER A 1 130 ? 6.058 2.482 -5.831 1.00 44.53 130 SER A CA 1
ATOM 1051 C C . SER A 1 130 ? 4.617 1.976 -5.763 1.00 44.53 130 SER A C 1
ATOM 1053 O O . SER A 1 130 ? 3.798 2.254 -6.639 1.00 44.53 130 SER A O 1
ATOM 1055 N N . ARG A 1 131 ? 4.290 1.252 -4.695 1.00 49.94 131 ARG A N 1
ATOM 1056 C CA . ARG A 1 131 ? 2.954 0.728 -4.394 1.00 49.94 131 ARG A CA 1
ATOM 1057 C C . ARG A 1 131 ? 2.352 1.513 -3.234 1.00 49.94 131 ARG A C 1
ATOM 1059 O O . ARG A 1 131 ? 2.170 0.990 -2.144 1.00 49.94 131 ARG A O 1
ATOM 1066 N N . SER A 1 132 ? 2.063 2.793 -3.445 1.00 42.75 132 SER A N 1
ATOM 1067 C CA . SER A 1 132 ? 1.423 3.618 -2.415 1.00 42.75 132 SER A CA 1
ATOM 1068 C C . SER A 1 132 ? -0.083 3.674 -2.642 1.00 42.75 132 SER A C 1
ATOM 1070 O O . SER A 1 132 ? -0.536 4.192 -3.658 1.00 42.75 132 SER A O 1
ATOM 1072 N N . ALA A 1 133 ? -0.865 3.177 -1.682 1.00 49.59 133 ALA A N 1
ATOM 1073 C CA . ALA A 1 133 ? -2.284 3.492 -1.607 1.00 49.59 133 ALA A CA 1
ATOM 1074 C C . ALA A 1 133 ? -2.473 4.736 -0.732 1.00 49.59 133 ALA A C 1
ATOM 1076 O O . ALA A 1 133 ? -2.123 4.735 0.450 1.00 49.59 133 ALA A O 1
ATOM 1077 N N . LEU A 1 134 ? -2.998 5.817 -1.313 1.00 42.81 134 LEU A N 1
ATOM 1078 C CA . LEU A 1 134 ? -3.369 7.004 -0.547 1.00 42.81 134 LEU A CA 1
ATOM 1079 C C . LEU A 1 134 ? -4.681 6.723 0.175 1.00 42.81 134 LEU A C 1
ATOM 1081 O O . LEU A 1 134 ? -5.681 6.375 -0.452 1.00 42.81 134 LEU A O 1
ATOM 1085 N N . THR A 1 135 ? -4.667 6.900 1.494 1.00 50.66 135 THR A N 1
ATOM 1086 C CA . THR A 1 135 ? -5.839 6.697 2.337 1.00 50.66 135 THR A CA 1
ATOM 1087 C C . THR A 1 135 ? -6.290 7.978 3.014 1.00 50.66 135 THR A C 1
ATOM 1089 O O . THR A 1 135 ? -5.565 8.541 3.838 1.00 50.66 135 THR A O 1
ATOM 1092 N N . LYS A 1 136 ? -7.504 8.436 2.696 1.00 46.47 136 LYS A N 1
ATOM 1093 C CA . LYS A 1 136 ? -8.172 9.514 3.436 1.00 46.47 136 LYS A CA 1
ATOM 1094 C C . LYS A 1 136 ? -8.934 8.904 4.609 1.00 46.47 136 LYS A C 1
ATOM 1096 O O . LYS A 1 136 ? -9.742 8.006 4.394 1.00 46.47 136 LYS A O 1
ATOM 1101 N N . PHE A 1 137 ? -8.688 9.414 5.818 1.00 52.66 137 PHE A N 1
ATOM 1102 C CA . PHE A 1 137 ? -9.361 8.972 7.039 1.00 52.66 137 PHE A CA 1
ATOM 1103 C C . PHE A 1 137 ? -10.204 10.084 7.643 1.00 52.66 137 PHE A C 1
ATOM 1105 O O . PHE A 1 137 ? -9.704 11.178 7.908 1.00 52.66 137 PHE A O 1
ATOM 1112 N N . LEU A 1 138 ? -11.466 9.779 7.926 1.00 50.56 138 LEU A N 1
ATOM 1113 C CA . LEU A 1 138 ? -12.289 10.578 8.825 1.00 50.56 138 LEU A CA 1
ATOM 1114 C C . LEU A 1 138 ? -12.815 9.656 9.912 1.00 50.56 138 LEU A C 1
ATOM 1116 O O . LEU A 1 138 ? -13.606 8.762 9.623 1.00 50.56 138 LEU A O 1
ATOM 1120 N N . ILE A 1 139 ? -12.354 9.862 11.147 1.00 59.31 139 ILE A N 1
ATOM 1121 C CA . ILE A 1 139 ? -12.878 9.137 12.300 1.00 59.31 139 ILE A CA 1
ATOM 1122 C C . ILE A 1 139 ? -13.884 10.021 13.024 1.00 59.31 139 ILE A C 1
ATOM 1124 O O . ILE A 1 139 ? -13.604 11.179 13.330 1.00 59.31 139 ILE A O 1
ATOM 1128 N N . SER A 1 140 ? -15.049 9.458 13.305 1.00 56.69 140 SER A N 1
ATOM 1129 C CA . SER A 1 140 ? -16.085 10.060 14.134 1.00 56.69 140 SER A CA 1
ATOM 1130 C C . SER A 1 140 ? -16.525 9.070 15.203 1.00 56.69 140 SER A C 1
ATOM 1132 O O . SER A 1 140 ? -16.357 7.860 15.051 1.00 56.69 140 SER A O 1
ATOM 1134 N N . SER A 1 141 ? -17.069 9.580 16.298 1.00 64.12 141 SER A N 1
ATOM 1135 C CA . SER A 1 141 ? -17.561 8.762 17.401 1.00 64.12 141 SER A CA 1
ATOM 1136 C C . SER A 1 141 ? -18.831 9.341 18.006 1.00 64.12 141 SER A C 1
ATOM 1138 O O . SER A 1 141 ? -19.150 10.521 17.843 1.00 64.12 141 SER A O 1
ATOM 1140 N N . THR A 1 142 ? -19.553 8.501 18.743 1.00 67.38 142 THR A N 1
ATOM 1141 C CA . THR A 1 142 ? -20.586 8.950 19.683 1.00 67.38 142 THR A CA 1
ATOM 1142 C C . THR A 1 142 ? -19.954 9.732 20.845 1.00 67.38 142 THR A C 1
ATOM 1144 O O . THR A 1 142 ? -18.835 9.430 21.256 1.00 67.38 142 THR A O 1
ATOM 1147 N N . ALA A 1 143 ? -20.686 10.711 21.391 1.00 53.62 143 ALA A N 1
ATOM 1148 C CA . ALA A 1 143 ? -20.210 11.828 22.230 1.00 53.62 143 ALA A CA 1
ATOM 1149 C C . ALA A 1 143 ? -19.428 11.506 23.531 1.00 53.62 143 ALA A C 1
ATOM 1151 O O . ALA A 1 143 ? -19.073 12.435 24.245 1.00 53.62 143 ALA A O 1
ATOM 1152 N N . LEU A 1 144 ? -19.161 10.237 23.851 1.00 69.19 144 LEU A N 1
ATOM 1153 C CA . LEU A 1 144 ? -18.502 9.793 25.090 1.00 69.19 144 LEU A CA 1
ATOM 1154 C C . LEU A 1 144 ? -17.061 9.290 24.892 1.00 69.19 144 LEU A C 1
ATOM 1156 O O . LEU A 1 144 ? -16.362 9.029 25.868 1.00 69.19 144 LEU A O 1
ATOM 1160 N N . ILE A 1 145 ? -16.616 9.116 23.644 1.00 82.50 145 ILE A N 1
ATOM 1161 C CA . ILE A 1 145 ? -15.275 8.610 23.329 1.00 82.50 145 ILE A CA 1
ATOM 1162 C C . ILE A 1 145 ? -14.626 9.548 22.331 1.00 82.50 145 ILE A C 1
ATOM 1164 O O . ILE A 1 145 ? -15.227 9.877 21.312 1.00 82.50 145 ILE A O 1
ATOM 1168 N N . ARG A 1 146 ? -13.367 9.907 22.564 1.00 85.31 146 ARG A N 1
ATOM 1169 C CA . ARG A 1 146 ? -12.549 10.636 21.597 1.00 85.31 146 ARG A CA 1
ATOM 1170 C C . ARG A 1 146 ? -11.568 9.678 20.909 1.00 85.31 146 ARG A C 1
ATOM 1172 O O . ARG A 1 146 ? -10.596 9.263 21.544 1.00 85.31 146 ARG A O 1
ATOM 1179 N N . PRO A 1 147 ? -11.796 9.302 19.638 1.00 85.19 147 PRO A N 1
ATOM 1180 C CA . PRO A 1 147 ? -10.855 8.492 18.885 1.00 85.19 147 PRO A CA 1
ATOM 1181 C C . PRO A 1 147 ? -9.724 9.353 18.313 1.00 85.19 147 PRO A C 1
ATOM 1183 O O . PRO A 1 147 ? -9.938 10.466 17.838 1.00 85.19 147 PRO A O 1
ATOM 1186 N N . ILE A 1 148 ? -8.512 8.815 18.332 1.00 83.62 148 ILE A N 1
ATOM 1187 C CA . ILE A 1 148 ? -7.302 9.424 17.788 1.00 83.62 148 ILE A CA 1
ATOM 1188 C C . ILE A 1 148 ? -6.665 8.386 16.869 1.00 83.62 148 ILE A C 1
ATOM 1190 O O . ILE A 1 148 ? -6.160 7.367 17.339 1.00 83.62 148 ILE A O 1
ATOM 1194 N N . LEU A 1 149 ? -6.714 8.622 15.557 1.00 78.19 149 LEU A N 1
ATOM 1195 C CA . LEU A 1 149 ? -6.035 7.763 14.588 1.00 78.19 149 LEU A CA 1
ATOM 1196 C C . LEU A 1 149 ? -4.525 7.812 14.841 1.00 78.19 149 LEU A C 1
ATOM 1198 O O . LEU A 1 149 ? -3.946 8.897 14.858 1.00 78.19 149 LEU A O 1
ATOM 1202 N N . GLU A 1 150 ? -3.891 6.652 15.007 1.00 78.12 150 GLU A N 1
ATOM 1203 C CA . GLU A 1 150 ? -2.430 6.570 15.082 1.00 78.12 150 GLU A CA 1
ATOM 1204 C C . GLU A 1 150 ? -1.853 6.298 13.695 1.00 78.12 150 GLU A C 1
ATOM 1206 O O . GLU A 1 150 ? -1.000 7.042 13.216 1.00 78.12 150 GLU A O 1
ATOM 1211 N N . PHE A 1 151 ? -2.355 5.263 13.020 1.00 74.06 151 PHE A N 1
ATOM 1212 C CA . PHE A 1 151 ? -2.072 5.020 11.612 1.00 74.06 151 PHE A CA 1
ATOM 1213 C C . PHE A 1 151 ? -3.149 4.148 10.983 1.00 74.06 151 PHE A C 1
ATOM 1215 O O . PHE A 1 151 ? -3.848 3.391 11.656 1.00 74.06 151 PHE A O 1
ATOM 1222 N N . ALA A 1 152 ? -3.206 4.178 9.660 1.00 68.38 152 ALA A N 1
ATOM 1223 C CA . ALA A 1 152 ? -3.783 3.088 8.908 1.00 68.38 152 ALA A CA 1
ATOM 1224 C C . ALA A 1 152 ? -2.966 2.869 7.633 1.00 68.38 152 ALA A C 1
ATOM 1226 O O . ALA A 1 152 ? -2.590 3.820 6.951 1.00 68.38 152 ALA A O 1
ATOM 1227 N N . ARG A 1 153 ? -2.595 1.612 7.399 1.00 69.12 153 ARG A N 1
ATOM 1228 C CA . ARG A 1 153 ? -1.672 1.186 6.346 1.00 69.12 153 ARG A CA 1
ATOM 1229 C C . ARG A 1 153 ? -2.394 0.235 5.418 1.00 69.12 153 ARG A C 1
ATOM 1231 O O . ARG A 1 153 ? -3.068 -0.682 5.888 1.00 69.12 153 ARG A O 1
ATOM 1238 N N . VAL A 1 154 ? -2.217 0.442 4.124 1.00 67.62 154 VAL A N 1
ATOM 1239 C CA . VAL A 1 154 ? -2.711 -0.463 3.093 1.00 67.62 154 VAL A CA 1
ATOM 1240 C C . VAL A 1 154 ? -1.513 -1.125 2.436 1.00 67.62 154 VAL A C 1
ATOM 1242 O O . VAL A 1 154 ? -0.564 -0.438 2.075 1.00 67.62 154 VAL A O 1
ATOM 1245 N N . SER A 1 155 ? -1.554 -2.445 2.298 1.00 66.56 155 SER A N 1
ATOM 1246 C CA . SER A 1 155 ? -0.502 -3.230 1.655 1.00 66.56 155 SER A CA 1
ATOM 1247 C C . SER A 1 155 ? -1.073 -4.305 0.733 1.00 66.56 155 SER A C 1
ATOM 1249 O O . SER A 1 155 ? -2.256 -4.658 0.797 1.00 66.56 155 SER A O 1
ATOM 1251 N N . ALA A 1 156 ? -0.225 -4.816 -0.159 1.00 63.88 156 ALA A N 1
ATOM 1252 C CA . ALA A 1 156 ? -0.602 -5.860 -1.103 1.00 63.88 156 ALA A CA 1
ATOM 1253 C C . ALA A 1 156 ? -0.857 -7.206 -0.401 1.00 63.88 156 ALA A C 1
ATOM 1255 O O . ALA A 1 156 ? -0.232 -7.550 0.608 1.00 63.88 156 ALA A O 1
ATOM 1256 N N . VAL A 1 157 ? -1.770 -7.994 -0.969 1.00 68.81 157 VAL A N 1
ATOM 1257 C CA . VAL A 1 157 ? -1.978 -9.398 -0.596 1.00 68.81 157 VAL A CA 1
ATOM 1258 C C . VAL A 1 157 ? -1.252 -10.279 -1.600 1.00 68.81 157 VAL A C 1
ATOM 1260 O O . VAL A 1 157 ? -1.333 -10.030 -2.800 1.00 68.81 157 VAL A O 1
ATOM 1263 N N . TYR A 1 158 ? -0.559 -11.303 -1.109 1.00 70.69 158 TYR A N 1
ATOM 1264 C CA . TYR A 1 158 ? 0.184 -12.257 -1.926 1.00 70.69 158 TYR A CA 1
ATOM 1265 C C . TYR A 1 158 ? -0.411 -13.659 -1.784 1.00 70.69 158 TYR A C 1
ATOM 1267 O O . TYR A 1 158 ? -0.846 -14.046 -0.695 1.00 70.69 158 TYR A O 1
ATOM 1275 N N . ASP A 1 159 ? -0.451 -14.403 -2.887 1.00 71.38 159 ASP A N 1
ATOM 1276 C CA . ASP A 1 159 ? -0.874 -15.801 -2.907 1.00 71.38 159 ASP A CA 1
ATOM 1277 C C . ASP A 1 159 ? 0.240 -16.752 -2.422 1.00 71.38 159 ASP A C 1
ATOM 1279 O O . ASP A 1 159 ? 1.346 -16.342 -2.071 1.00 71.38 159 ASP A O 1
ATOM 1283 N N . ALA A 1 160 ? -0.040 -18.058 -2.398 1.00 79.88 160 ALA A N 1
ATOM 1284 C CA . ALA A 1 160 ? 0.924 -19.071 -1.957 1.00 79.88 160 ALA A CA 1
ATOM 1285 C C . ALA A 1 160 ? 2.177 -19.195 -2.853 1.00 79.88 160 ALA A C 1
ATOM 1287 O O . ALA A 1 160 ? 3.115 -19.901 -2.487 1.00 79.88 160 ALA A O 1
ATOM 1288 N N . LEU A 1 161 ? 2.182 -18.555 -4.026 1.00 67.50 161 LEU A N 1
ATOM 1289 C CA . LEU A 1 161 ? 3.297 -18.505 -4.972 1.00 67.50 161 LEU A CA 1
ATOM 1290 C C . LEU A 1 161 ? 3.992 -17.132 -4.959 1.00 67.50 161 LEU A C 1
ATOM 1292 O O . LEU A 1 161 ? 4.755 -16.842 -5.877 1.00 67.50 161 LEU A O 1
ATOM 1296 N N . ASP A 1 162 ? 3.722 -16.307 -3.942 1.00 59.94 162 ASP A N 1
ATOM 1297 C CA . ASP A 1 162 ? 4.274 -14.960 -3.759 1.00 59.94 162 ASP A CA 1
ATOM 1298 C C . ASP A 1 162 ? 3.889 -13.968 -4.872 1.00 59.94 162 ASP A C 1
ATOM 1300 O O . ASP A 1 162 ? 4.608 -13.026 -5.205 1.00 59.94 162 ASP A O 1
ATOM 1304 N N . ARG A 1 163 ? 2.715 -14.165 -5.482 1.00 52.03 163 ARG A N 1
ATOM 1305 C CA . ARG A 1 163 ? 2.180 -13.257 -6.505 1.00 52.03 163 ARG A CA 1
ATOM 1306 C C . ARG A 1 163 ? 1.137 -12.343 -5.890 1.00 52.03 163 ARG A C 1
ATOM 1308 O O . ARG A 1 163 ? 0.261 -12.804 -5.163 1.00 52.03 163 ARG A O 1
ATOM 1315 N N . ALA A 1 164 ? 1.205 -11.055 -6.217 1.00 56.44 164 ALA A N 1
ATOM 1316 C CA . ALA A 1 164 ? 0.207 -10.088 -5.778 1.00 56.44 164 ALA A CA 1
ATOM 1317 C C . ALA A 1 164 ? -1.191 -10.463 -6.303 1.00 56.44 164 ALA A C 1
ATOM 1319 O O . ALA A 1 164 ? -1.338 -10.836 -7.468 1.00 56.44 164 ALA A O 1
ATOM 1320 N N . VAL A 1 165 ? -2.207 -10.329 -5.450 1.00 64.38 165 VAL A N 1
ATOM 1321 C CA . VAL A 1 165 ? -3.623 -10.565 -5.753 1.00 64.38 165 VAL A CA 1
ATOM 1322 C C . VAL A 1 165 ? -4.298 -9.203 -5.962 1.00 64.38 165 VAL A C 1
ATOM 1324 O O . VAL A 1 165 ? -4.618 -8.539 -4.979 1.00 64.38 165 VAL A O 1
ATOM 1327 N N . PRO A 1 166 ? -4.521 -8.746 -7.211 1.00 61.88 166 PRO A N 1
ATOM 1328 C CA . PRO A 1 166 ? -4.970 -7.374 -7.486 1.00 61.88 166 PRO A CA 1
ATOM 1329 C C . PRO A 1 166 ? -6.386 -7.072 -6.988 1.00 61.88 166 PRO A C 1
ATOM 1331 O O . PRO A 1 166 ? -6.742 -5.921 -6.773 1.00 61.88 166 PRO A O 1
ATOM 1334 N N . THR A 1 167 ? -7.196 -8.112 -6.800 1.00 71.38 167 THR A N 1
ATOM 1335 C CA . THR A 1 167 ? -8.563 -8.017 -6.279 1.00 71.38 167 THR A CA 1
ATOM 1336 C C . THR A 1 167 ? -8.609 -7.983 -4.757 1.00 71.38 167 THR A C 1
ATOM 1338 O O . THR A 1 167 ? -9.690 -8.098 -4.190 1.00 71.38 167 THR A O 1
ATOM 1341 N N . GLN A 1 168 ? -7.463 -7.896 -4.075 1.00 76.88 168 GLN A N 1
ATOM 1342 C CA . GLN A 1 168 ? -7.401 -7.896 -2.621 1.00 76.88 168 GLN A CA 1
ATOM 1343 C C . GLN A 1 168 ? -6.444 -6.836 -2.090 1.00 76.88 168 GLN A C 1
ATOM 1345 O O . GLN A 1 168 ? -5.418 -6.521 -2.688 1.00 76.88 168 GLN A O 1
ATOM 1350 N N . SER A 1 169 ? -6.770 -6.284 -0.927 1.00 75.69 169 SER A N 1
ATOM 1351 C CA . SER A 1 169 ? -5.916 -5.324 -0.225 1.00 75.69 169 SER A CA 1
ATOM 1352 C C . SER A 1 169 ? -5.913 -5.604 1.267 1.00 75.69 169 SER A C 1
ATOM 1354 O O . SER A 1 169 ? -6.957 -5.857 1.866 1.00 75.69 169 SER A O 1
ATOM 1356 N N . ARG A 1 170 ? -4.731 -5.562 1.883 1.00 79.94 170 ARG A N 1
ATOM 1357 C CA . ARG A 1 170 ? -4.578 -5.713 3.328 1.00 79.94 170 ARG A CA 1
ATOM 1358 C C . ARG A 1 170 ? -4.654 -4.341 3.974 1.00 79.94 170 ARG A C 1
ATOM 1360 O O . ARG A 1 170 ? -3.909 -3.446 3.598 1.00 79.94 170 ARG A O 1
ATOM 1367 N N . LEU A 1 171 ? -5.519 -4.193 4.965 1.00 82.38 171 LEU A N 1
ATOM 1368 C CA . LEU A 1 171 ? -5.711 -2.961 5.714 1.00 82.38 171 LEU A CA 1
ATOM 1369 C C . LEU A 1 171 ? -5.337 -3.192 7.179 1.00 82.38 171 LEU A C 1
ATOM 1371 O O . LEU A 1 171 ? -5.873 -4.083 7.834 1.00 82.38 171 LEU A O 1
ATOM 1375 N N . HIS A 1 172 ? -4.414 -2.390 7.700 1.00 84.00 172 HIS A N 1
ATOM 1376 C CA . HIS A 1 172 ? -3.982 -2.410 9.096 1.00 84.00 172 HIS A CA 1
ATOM 1377 C C . HIS A 1 172 ? -4.292 -1.061 9.729 1.00 84.00 172 HIS A C 1
ATOM 1379 O O . HIS A 1 172 ? -3.625 -0.075 9.435 1.00 84.00 172 HIS A O 1
ATOM 1385 N N . ILE A 1 173 ? -5.308 -1.022 10.585 1.00 84.19 173 ILE A N 1
ATOM 1386 C CA . ILE A 1 173 ? -5.775 0.188 11.262 1.00 84.19 173 ILE A CA 1
ATOM 1387 C C . ILE A 1 173 ? -5.343 0.126 12.716 1.00 84.19 173 ILE A C 1
ATOM 1389 O O . ILE A 1 173 ? -5.512 -0.901 13.376 1.00 84.19 173 ILE A O 1
ATOM 1393 N N . ARG A 1 174 ? -4.850 1.250 13.230 1.00 86.88 174 ARG A N 1
ATOM 1394 C CA . ARG A 1 174 ? -4.623 1.440 14.652 1.00 86.88 174 ARG A CA 1
ATOM 1395 C C . ARG A 1 174 ? -5.082 2.819 15.096 1.00 86.88 174 ARG A C 1
ATOM 1397 O O . ARG A 1 174 ? -4.681 3.843 14.540 1.00 86.88 174 ARG A O 1
ATOM 1404 N N . PHE A 1 175 ? -5.910 2.843 16.128 1.00 87.94 175 PHE A N 1
ATOM 1405 C CA . PHE A 1 175 ? -6.356 4.076 16.758 1.00 87.94 175 PHE A CA 1
ATOM 1406 C C . PHE A 1 175 ? -6.382 3.925 18.272 1.00 87.94 175 PHE A C 1
ATOM 1408 O O . PHE A 1 175 ? -6.483 2.829 18.823 1.00 87.94 175 PHE A O 1
ATOM 1415 N N . ARG A 1 176 ? -6.305 5.064 18.946 1.00 91.56 176 ARG A N 1
ATOM 1416 C CA . ARG A 1 176 ? -6.409 5.186 20.391 1.00 91.56 176 ARG A CA 1
ATOM 1417 C C . ARG A 1 176 ? -7.753 5.795 20.751 1.00 91.56 176 ARG A C 1
ATOM 1419 O O . ARG A 1 176 ? -8.180 6.762 20.130 1.00 91.56 176 ARG A O 1
ATOM 1426 N N . THR A 1 177 ? -8.416 5.255 21.757 1.00 91.19 177 THR A N 1
ATOM 1427 C CA . THR A 1 177 ? -9.628 5.834 22.341 1.00 91.19 177 THR A CA 1
ATOM 1428 C C . THR A 1 177 ? -9.287 6.525 23.641 1.00 91.19 177 THR A C 1
ATOM 1430 O O . THR A 1 177 ? -8.498 6.003 24.426 1.00 91.19 177 THR A O 1
ATOM 1433 N N . VAL A 1 178 ? -9.909 7.672 23.882 1.00 89.75 178 VAL A N 1
ATOM 1434 C CA . VAL A 1 178 ? -9.850 8.390 25.153 1.00 89.75 178 VAL A CA 1
ATOM 1435 C C . VAL A 1 178 ? -11.266 8.483 25.702 1.00 89.75 178 VAL A C 1
ATOM 1437 O O . VAL A 1 178 ? -12.160 8.941 24.988 1.00 89.75 178 VAL A O 1
ATOM 1440 N N . VAL A 1 179 ? -11.464 8.024 26.934 1.00 88.25 179 VAL A N 1
ATOM 1441 C CA . VAL A 1 179 ? -12.732 8.168 27.660 1.00 88.25 179 VAL A CA 1
ATOM 1442 C C . VAL A 1 179 ? -12.651 9.353 28.617 1.00 88.25 179 VAL A C 1
ATOM 1444 O O . VAL A 1 179 ? -11.602 9.614 29.208 1.00 88.25 179 VAL A O 1
ATOM 1447 N N . ASP A 1 180 ? -13.762 10.066 28.784 1.00 77.94 180 ASP A N 1
ATOM 1448 C CA . ASP A 1 180 ? -13.826 11.300 29.580 1.00 77.94 180 ASP A CA 1
ATOM 1449 C C . ASP A 1 180 ? -13.800 11.073 31.106 1.00 77.94 180 ASP A C 1
ATOM 1451 O O . ASP A 1 180 ? -13.918 12.026 31.873 1.00 77.94 180 ASP A O 1
ATOM 1455 N N . SER A 1 181 ? -13.622 9.835 31.578 1.00 81.75 181 SER A N 1
ATOM 1456 C CA . SER A 1 181 ? -13.546 9.492 33.003 1.00 81.75 181 SER A CA 1
ATOM 1457 C C . SER A 1 181 ? -12.354 8.583 33.316 1.00 81.7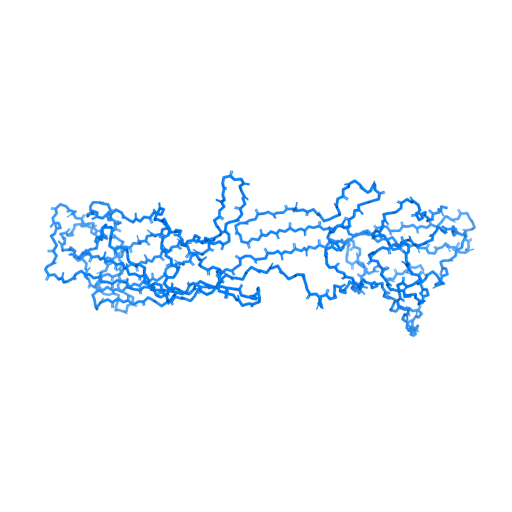5 181 SER A C 1
ATOM 1459 O O . SER A 1 181 ? -11.984 7.715 32.528 1.00 81.75 181 SER A O 1
ATOM 1461 N N . ASP A 1 182 ? -11.779 8.761 34.505 1.00 81.44 182 ASP A N 1
ATOM 1462 C CA . ASP A 1 182 ? -10.737 7.916 35.098 1.00 81.44 182 ASP A CA 1
ATOM 1463 C C . ASP A 1 182 ? -11.278 6.616 35.709 1.00 81.44 182 ASP A C 1
ATOM 1465 O O . ASP A 1 182 ? -10.496 5.752 36.092 1.00 81.44 182 ASP A O 1
ATOM 1469 N N . THR A 1 183 ? -12.600 6.455 35.779 1.00 86.88 183 THR A N 1
ATOM 1470 C CA . THR A 1 183 ? -13.261 5.234 36.272 1.00 86.88 183 THR A CA 1
ATOM 1471 C C . THR A 1 183 ? -13.889 4.404 35.157 1.00 86.88 183 THR A C 1
ATOM 1473 O O . THR A 1 183 ? -14.577 3.425 35.427 1.00 86.88 183 THR A O 1
ATOM 1476 N N . GLN A 1 184 ? -13.668 4.785 33.897 1.00 89.62 184 GLN A N 1
ATOM 1477 C CA . GLN A 1 184 ? -14.247 4.108 32.743 1.00 89.62 184 GLN A CA 1
ATOM 1478 C C . GLN A 1 184 ? -13.184 3.444 31.875 1.00 89.62 184 GLN A C 1
ATOM 1480 O O . GLN A 1 184 ? -12.072 3.949 31.725 1.00 89.62 184 GLN A O 1
ATOM 1485 N N . MET A 1 185 ? -13.560 2.331 31.254 1.00 90.25 185 MET A N 1
ATOM 1486 C CA . MET A 1 185 ? -12.796 1.693 30.189 1.00 90.25 185 MET A CA 1
ATOM 1487 C C . MET A 1 185 ? -13.724 1.116 29.127 1.00 90.25 185 MET A C 1
ATOM 1489 O O . MET A 1 185 ? -14.935 1.005 29.320 1.00 90.25 185 MET A O 1
ATOM 1493 N N . LEU A 1 186 ? -13.145 0.733 27.999 1.00 91.44 186 LEU A N 1
ATOM 1494 C CA . LEU A 1 186 ? -13.854 0.154 26.872 1.00 91.44 186 LEU A CA 1
ATOM 1495 C C . LEU A 1 186 ? -13.446 -1.304 26.691 1.00 91.44 186 LEU A C 1
ATOM 1497 O O . LEU A 1 186 ? -12.284 -1.673 26.877 1.00 91.44 186 LEU A O 1
ATOM 1501 N N . SER A 1 187 ? -14.408 -2.111 26.264 1.00 92.50 187 SER A N 1
ATOM 1502 C CA . SER A 1 187 ? -14.178 -3.429 25.684 1.00 92.50 187 SER A CA 1
ATOM 1503 C C . SER A 1 187 ? -14.766 -3.435 24.278 1.00 92.50 187 SER A C 1
ATOM 1505 O O . SER A 1 187 ? -15.848 -2.888 24.049 1.00 92.50 187 SER A O 1
ATOM 1507 N N . PHE A 1 188 ? -14.020 -3.982 23.321 1.00 93.44 188 PHE A N 1
ATOM 1508 C CA . PHE A 1 188 ? -14.509 -4.143 21.957 1.00 93.44 188 PHE A CA 1
ATOM 1509 C C . PHE A 1 188 ? -15.631 -5.182 21.948 1.00 93.44 188 PHE A C 1
ATOM 1511 O O . PHE A 1 188 ? -15.546 -6.188 22.640 1.00 93.44 188 PHE A O 1
ATOM 1518 N N . ASN A 1 189 ? -16.677 -4.973 21.157 1.00 91.19 189 ASN A N 1
ATOM 1519 C CA . ASN A 1 189 ? -17.697 -5.999 20.983 1.00 91.19 189 ASN A CA 1
ATOM 1520 C C . ASN A 1 189 ? -17.219 -6.957 19.884 1.00 91.19 189 ASN A C 1
ATOM 1522 O O . ASN A 1 189 ? -17.103 -6.550 18.726 1.00 91.19 189 ASN A O 1
ATOM 1526 N N . SER A 1 190 ? -16.933 -8.218 20.223 1.00 86.25 190 SER A N 1
ATOM 1527 C CA . SER A 1 190 ? -16.529 -9.222 19.225 1.00 86.25 190 SER A CA 1
ATOM 1528 C C . SER A 1 190 ? -17.551 -9.307 18.094 1.00 86.25 190 SER A C 1
ATOM 1530 O O . SER A 1 190 ? -18.755 -9.238 18.340 1.00 86.25 190 SER A O 1
ATOM 1532 N N . ASP A 1 191 ? -17.064 -9.465 16.864 1.00 81.19 191 ASP A N 1
ATOM 1533 C CA . ASP A 1 191 ? -17.885 -9.618 15.653 1.00 81.19 191 ASP A CA 1
ATOM 1534 C C . ASP A 1 191 ? -18.828 -8.435 15.369 1.00 81.19 191 ASP A C 1
ATOM 1536 O O . ASP A 1 191 ? -19.764 -8.541 14.581 1.00 81.19 191 ASP A O 1
ATOM 1540 N N . SER A 1 192 ? -18.561 -7.278 15.983 1.00 86.19 192 SER A N 1
ATOM 1541 C CA . SER A 1 192 ? -19.288 -6.032 15.724 1.00 86.19 192 SER A CA 1
ATOM 1542 C C . SER A 1 192 ? -18.660 -5.165 14.633 1.00 86.19 192 SER A C 1
ATOM 1544 O O . SER A 1 192 ? -19.185 -4.097 14.332 1.00 86.19 192 SER A O 1
ATOM 1546 N N . LEU A 1 193 ? -17.533 -5.587 14.048 1.00 89.94 193 LEU A N 1
ATOM 1547 C CA . LEU A 1 193 ? -16.904 -4.866 12.947 1.00 89.94 193 LEU A CA 1
ATOM 1548 C C . LEU A 1 193 ? -17.823 -4.894 11.723 1.00 89.94 193 LEU A C 1
ATOM 1550 O O . LEU A 1 193 ? -18.059 -5.952 11.141 1.00 89.94 193 LEU A O 1
ATOM 1554 N N . ILE A 1 194 ? -18.284 -3.722 11.299 1.00 91.31 194 ILE A N 1
ATOM 1555 C CA . ILE A 1 194 ? -19.097 -3.570 10.091 1.00 91.31 194 ILE A CA 1
ATOM 1556 C C . ILE A 1 194 ? -18.295 -2.777 9.064 1.00 91.31 194 ILE A C 1
ATOM 1558 O O . ILE A 1 194 ? -17.720 -1.740 9.383 1.00 91.31 194 ILE A O 1
ATOM 1562 N N . TYR A 1 195 ? -18.279 -3.248 7.819 1.00 89.81 195 TYR A N 1
ATOM 1563 C CA . TYR A 1 195 ? -17.794 -2.483 6.675 1.00 89.81 195 TYR A CA 1
ATOM 1564 C C . TYR A 1 195 ? -18.959 -2.201 5.735 1.00 89.81 195 TYR A C 1
ATOM 1566 O O . TYR A 1 195 ? -19.597 -3.123 5.228 1.00 89.81 195 TYR A O 1
ATOM 1574 N N . VAL A 1 196 ? -19.238 -0.917 5.530 1.00 91.19 196 VAL A N 1
ATOM 1575 C CA . VAL A 1 196 ? -20.242 -0.424 4.590 1.00 91.19 196 VAL A CA 1
ATOM 1576 C C . VAL A 1 196 ? -19.496 0.156 3.389 1.00 91.19 196 VAL A C 1
ATOM 1578 O O . VAL A 1 196 ? -19.027 1.298 3.465 1.00 91.19 196 VAL A O 1
ATOM 1581 N N . PRO A 1 197 ? -19.315 -0.618 2.308 1.00 87.88 197 PRO A N 1
ATOM 1582 C CA . PRO A 1 197 ? -18.615 -0.137 1.128 1.00 87.88 197 PRO A CA 1
ATOM 1583 C C . PRO A 1 197 ? -19.475 0.848 0.328 1.00 87.88 197 PRO A C 1
ATOM 1585 O O . PRO A 1 197 ? -20.700 0.732 0.299 1.00 87.88 197 PRO A O 1
ATOM 1588 N N . GLU A 1 198 ? -18.839 1.789 -0.372 1.00 82.81 198 GLU A N 1
ATOM 1589 C CA . GLU A 1 198 ? -19.538 2.657 -1.331 1.00 82.81 198 GLU A CA 1
ATOM 1590 C C . GLU A 1 198 ? -19.959 1.890 -2.596 1.00 82.81 198 GLU A C 1
ATOM 1592 O O . GLU A 1 198 ? -21.048 2.118 -3.124 1.00 82.81 198 GLU A O 1
ATOM 1597 N N . ASN A 1 199 ? -19.140 0.934 -3.050 1.00 79.81 199 ASN A N 1
ATOM 1598 C CA . ASN A 1 199 ? -19.501 -0.037 -4.086 1.00 79.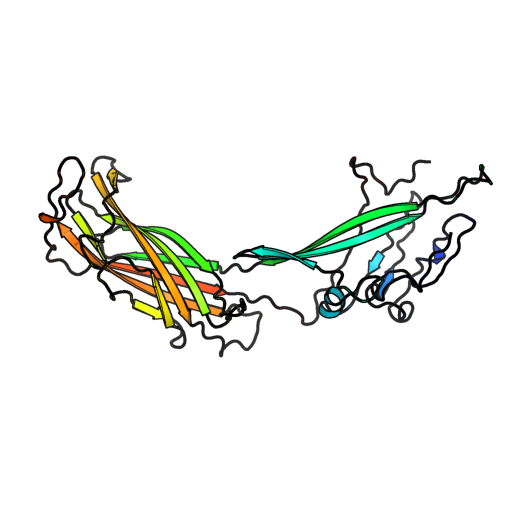81 199 ASN A CA 1
ATOM 1599 C C . ASN A 1 199 ? -19.784 -1.402 -3.439 1.00 79.81 199 ASN A C 1
ATOM 1601 O O . ASN A 1 199 ? -18.910 -2.001 -2.821 1.00 79.81 199 ASN A O 1
ATOM 1605 N N . THR A 1 200 ? -21.000 -1.923 -3.623 1.00 83.94 200 THR A N 1
ATOM 1606 C CA . THR A 1 200 ? -21.484 -3.177 -3.017 1.00 83.94 200 THR A CA 1
ATOM 1607 C C . THR A 1 200 ? -20.707 -4.431 -3.414 1.00 83.94 200 THR A C 1
ATOM 1609 O O . THR A 1 200 ? -20.914 -5.480 -2.811 1.00 83.94 200 THR A O 1
ATOM 1612 N N . ASN A 1 201 ? -19.851 -4.344 -4.430 1.00 80.81 201 ASN A N 1
ATOM 1613 C CA . ASN A 1 201 ? -18.969 -5.433 -4.836 1.00 80.81 201 ASN A CA 1
ATOM 1614 C C . ASN A 1 201 ? -17.665 -5.481 -4.018 1.00 80.81 201 ASN A C 1
ATOM 1616 O O . ASN A 1 201 ? -16.944 -6.473 -4.095 1.00 80.81 201 ASN A O 1
ATOM 1620 N N . HIS A 1 202 ? -17.351 -4.438 -3.241 1.00 82.31 202 HIS A N 1
ATOM 1621 C CA . HIS A 1 202 ? -16.307 -4.505 -2.220 1.00 82.31 202 HIS A CA 1
ATOM 1622 C C . HIS A 1 202 ? -16.824 -5.212 -0.970 1.00 82.31 202 HIS A C 1
ATOM 1624 O O . HIS A 1 202 ? -18.015 -5.188 -0.661 1.00 82.31 202 HIS A O 1
ATOM 1630 N N . GLY A 1 203 ? -15.919 -5.802 -0.199 1.00 87.56 203 GLY A N 1
ATOM 1631 C CA . GLY A 1 203 ? -16.287 -6.460 1.047 1.00 87.56 203 GLY A CA 1
ATOM 1632 C C . GLY A 1 203 ? -15.087 -6.753 1.927 1.00 87.56 203 GLY A C 1
ATOM 1633 O O . GLY A 1 203 ? -13.940 -6.636 1.498 1.00 87.56 203 GLY A O 1
ATOM 1634 N N . ILE A 1 204 ? -15.350 -7.154 3.169 1.00 90.38 204 ILE A N 1
ATOM 1635 C CA . ILE A 1 204 ? -14.322 -7.798 3.986 1.00 90.38 204 ILE A CA 1
ATOM 1636 C C . ILE A 1 204 ? -14.203 -9.239 3.493 1.00 90.38 204 ILE A C 1
ATOM 1638 O O . ILE A 1 204 ? -15.146 -10.016 3.621 1.00 90.38 204 ILE A O 1
ATOM 1642 N N . ASN A 1 205 ? -13.037 -9.582 2.952 1.00 91.06 205 ASN A N 1
ATOM 1643 C CA . ASN A 1 205 ? -12.691 -10.953 2.598 1.00 91.06 205 ASN A CA 1
ATOM 1644 C C . ASN A 1 205 ? -12.341 -11.761 3.853 1.00 91.06 205 ASN A C 1
ATOM 1646 O O . ASN A 1 205 ? -12.813 -12.877 4.049 1.00 91.06 205 ASN A O 1
ATOM 1650 N N . GLU A 1 206 ? -11.509 -11.176 4.718 1.00 93.00 206 GLU A N 1
ATOM 1651 C CA . GLU A 1 206 ? -10.976 -11.851 5.897 1.00 93.00 206 GLU A CA 1
ATOM 1652 C C . GLU A 1 206 ? -10.667 -10.853 7.018 1.00 93.00 206 GLU A C 1
ATOM 1654 O O . GLU A 1 206 ? -10.040 -9.815 6.798 1.00 93.00 206 GLU A O 1
ATOM 1659 N N . VAL A 1 207 ? -11.027 -11.203 8.252 1.00 92.62 207 VAL A N 1
ATOM 1660 C CA . VAL A 1 207 ? -10.536 -10.521 9.455 1.00 92.62 207 VAL A CA 1
ATOM 1661 C C . VAL A 1 207 ? -9.324 -11.290 9.974 1.00 92.62 207 VAL A C 1
ATOM 1663 O O . VAL A 1 207 ? -9.458 -12.332 10.608 1.00 92.62 207 VAL A O 1
ATOM 1666 N N . ARG A 1 208 ? -8.120 -10.784 9.690 1.00 92.44 208 ARG A N 1
ATOM 1667 C CA . ARG A 1 208 ? -6.853 -11.402 10.123 1.00 92.44 208 ARG A CA 1
ATOM 1668 C C . ARG A 1 208 ? -6.602 -11.209 11.610 1.00 92.44 208 ARG A C 1
ATOM 1670 O O . ARG A 1 208 ? -6.014 -12.071 12.256 1.00 92.44 208 ARG A O 1
ATOM 1677 N N . TYR A 1 209 ? -6.975 -10.043 12.123 1.00 93.12 209 TYR A N 1
ATOM 1678 C CA . TYR A 1 209 ? -6.832 -9.700 13.528 1.00 93.12 209 TYR A CA 1
ATOM 1679 C C . TYR A 1 209 ? -7.878 -8.663 13.923 1.00 93.12 209 TYR A C 1
ATOM 1681 O O . TYR A 1 209 ? -8.047 -7.650 13.242 1.00 93.12 209 TYR A O 1
ATOM 1689 N N . GLN A 1 210 ? -8.519 -8.902 15.059 1.00 92.69 210 GLN A N 1
ATOM 1690 C CA . GLN A 1 210 ? -9.325 -7.930 15.783 1.00 92.69 210 GLN A CA 1
ATOM 1691 C C . GLN A 1 210 ? -9.062 -8.110 17.287 1.00 92.69 210 GLN A C 1
ATOM 1693 O O . GLN A 1 210 ? -8.620 -9.193 17.690 1.00 92.69 210 GLN A O 1
ATOM 1698 N N . PRO A 1 211 ? -9.309 -7.084 18.115 1.00 91.31 211 PRO A N 1
ATOM 1699 C CA . PRO A 1 211 ? -9.204 -7.203 19.563 1.00 91.31 211 PRO A CA 1
ATOM 1700 C C . PRO A 1 211 ? -10.137 -8.293 20.098 1.00 91.31 211 PRO A C 1
ATOM 1702 O O . PRO A 1 211 ? -11.197 -8.550 19.523 1.00 91.31 211 PRO A O 1
ATOM 1705 N N . ASP A 1 212 ? -9.751 -8.915 21.210 1.00 86.81 212 ASP A N 1
ATOM 1706 C CA . ASP A 1 212 ? -10.643 -9.834 21.909 1.00 86.81 212 ASP A CA 1
ATOM 1707 C C . ASP A 1 212 ? -11.861 -9.062 22.438 1.00 86.81 212 ASP A C 1
ATOM 1709 O O . ASP A 1 212 ? -11.735 -7.944 22.945 1.00 86.81 212 ASP A O 1
ATOM 1713 N N . GLY A 1 213 ? -13.043 -9.656 22.287 1.00 85.00 213 GLY A N 1
ATOM 1714 C CA . GLY A 1 213 ? -14.311 -9.034 22.657 1.00 85.00 213 GLY A CA 1
ATOM 1715 C C . GLY A 1 213 ? -14.658 -9.155 24.139 1.00 85.00 213 GLY A C 1
ATOM 1716 O O . GLY A 1 213 ? -15.804 -8.940 24.530 1.00 85.00 213 GLY A O 1
ATOM 1717 N N . THR A 1 214 ? -13.700 -9.593 24.955 1.00 89.25 214 THR A N 1
ATOM 1718 C CA . THR A 1 214 ? -13.858 -9.744 26.397 1.00 89.25 214 THR A CA 1
ATOM 1719 C C . THR A 1 214 ? -13.257 -8.552 27.132 1.00 89.25 214 THR A C 1
ATOM 1721 O O . THR A 1 214 ? -12.376 -7.843 26.638 1.00 89.25 214 THR A O 1
ATOM 1724 N N . LEU A 1 215 ? -13.723 -8.315 28.356 1.00 87.88 215 LEU A N 1
ATOM 1725 C CA . LEU A 1 215 ? -13.141 -7.287 29.214 1.00 87.88 215 LEU A CA 1
ATOM 1726 C C . LEU A 1 215 ? -11.687 -7.624 29.603 1.00 87.88 215 LEU A C 1
ATOM 1728 O O . LEU A 1 215 ? -10.823 -6.745 29.627 1.00 87.88 215 LEU A O 1
ATOM 1732 N N . ASP A 1 216 ? -11.397 -8.901 29.858 1.00 87.44 216 ASP A N 1
ATOM 1733 C CA . ASP A 1 216 ? -10.049 -9.357 30.207 1.00 87.44 216 ASP A CA 1
ATOM 1734 C C . ASP A 1 216 ? -9.071 -9.178 29.043 1.00 87.44 216 ASP A C 1
ATOM 1736 O O . ASP A 1 216 ? -7.936 -8.746 29.260 1.00 87.44 216 ASP A O 1
ATOM 1740 N N . GLY A 1 217 ? -9.534 -9.417 27.813 1.00 87.31 217 GLY A N 1
ATOM 1741 C CA . GLY A 1 217 ? -8.781 -9.201 26.581 1.00 87.31 217 GLY A CA 1
ATOM 1742 C C . GLY A 1 217 ? -8.690 -7.741 26.125 1.00 87.31 217 GLY A C 1
ATOM 1743 O O . GLY A 1 217 ? -7.916 -7.435 25.215 1.00 87.31 217 GLY A O 1
ATOM 1744 N N . ALA A 1 218 ? -9.428 -6.822 26.760 1.00 90.50 218 ALA A N 1
ATOM 1745 C CA . ALA A 1 218 ? -9.323 -5.400 26.466 1.00 90.50 218 ALA A CA 1
ATOM 1746 C C . ALA A 1 218 ? -7.922 -4.864 26.844 1.00 90.50 218 ALA A C 1
ATOM 1748 O O . ALA A 1 218 ? -7.424 -5.180 27.933 1.00 90.50 218 ALA A O 1
ATOM 1749 N N . PRO A 1 219 ? -7.295 -4.021 25.998 1.00 91.62 219 PRO A N 1
ATOM 1750 C CA . PRO A 1 219 ? -6.026 -3.369 26.298 1.00 91.62 219 PRO A CA 1
ATOM 1751 C C . PRO A 1 219 ? -6.082 -2.615 27.624 1.00 91.62 219 PRO A C 1
ATOM 1753 O O . PRO A 1 219 ? -7.086 -1.966 27.931 1.00 91.62 219 PRO A O 1
ATOM 1756 N N . ASP A 1 220 ? -4.992 -2.654 28.384 1.00 89.00 220 ASP A N 1
ATOM 1757 C CA . ASP A 1 220 ? -4.916 -1.931 29.648 1.00 89.00 220 ASP A CA 1
ATOM 1758 C C . ASP A 1 220 ? -4.987 -0.415 29.436 1.00 89.00 220 ASP A C 1
ATOM 1760 O O . ASP A 1 220 ? -4.464 0.140 28.462 1.00 89.00 220 ASP A O 1
ATOM 1764 N N . CYS A 1 221 ? -5.622 0.266 30.387 1.00 90.00 221 CYS A N 1
ATOM 1765 C CA . CYS A 1 221 ? -5.724 1.714 30.382 1.00 90.00 221 CYS A CA 1
ATOM 1766 C C . CYS A 1 221 ? -4.370 2.369 30.639 1.00 90.00 221 CYS A C 1
ATOM 1768 O O . CYS A 1 221 ? -3.768 2.219 31.701 1.00 90.00 221 CYS A O 1
ATOM 1770 N N . GLN A 1 222 ? -3.928 3.186 29.689 1.00 91.12 222 GLN A N 1
ATOM 1771 C CA . GLN A 1 222 ? -2.852 4.138 29.915 1.00 91.12 222 GLN A CA 1
ATOM 1772 C C . GLN A 1 222 ? -3.449 5.437 30.448 1.00 91.12 222 GLN A C 1
ATOM 1774 O O . GLN A 1 222 ? -3.933 6.264 29.675 1.00 91.12 222 GLN A O 1
ATOM 1779 N N . PHE A 1 223 ? -3.418 5.620 31.766 1.00 88.25 223 PHE A N 1
ATOM 1780 C CA . PHE A 1 223 ? -3.894 6.855 32.380 1.00 88.25 223 PHE A CA 1
ATOM 1781 C C . PHE A 1 223 ? -2.973 8.018 32.045 1.00 88.25 223 PHE A C 1
ATOM 1783 O O . PHE A 1 223 ? -1.782 8.013 32.364 1.00 88.25 223 PHE A O 1
ATOM 1790 N N . ARG A 1 224 ? -3.540 9.036 31.405 1.00 87.44 224 ARG A N 1
ATOM 1791 C CA . ARG A 1 224 ? -2.856 10.297 31.118 1.00 87.44 224 ARG A CA 1
ATOM 1792 C C . ARG A 1 224 ? -3.758 11.453 31.492 1.00 87.44 224 ARG A C 1
ATOM 1794 O O . ARG A 1 224 ? -4.973 11.308 31.471 1.00 87.44 224 ARG A O 1
ATOM 1801 N N . LEU A 1 225 ? -3.158 12.586 31.827 1.00 86.12 225 LEU A N 1
ATOM 1802 C CA . LEU A 1 225 ? -3.921 13.815 31.993 1.00 86.12 225 LEU A CA 1
ATOM 1803 C C . LEU A 1 225 ? -4.546 14.224 30.656 1.00 86.12 225 LEU A C 1
ATOM 1805 O O . LEU A 1 225 ? -3.966 13.986 29.592 1.00 86.12 225 LEU A O 1
ATOM 1809 N N . ASP A 1 226 ? -5.726 14.821 30.734 1.00 84.00 226 ASP A N 1
ATOM 1810 C CA . ASP A 1 226 ? -6.438 15.367 29.593 1.00 84.00 226 ASP A CA 1
ATOM 1811 C C . ASP A 1 226 ? -5.596 16.438 28.866 1.00 84.00 226 ASP A C 1
ATOM 1813 O O . ASP A 1 226 ? -4.813 17.178 29.467 1.00 84.00 226 ASP A O 1
ATOM 1817 N N . GLU A 1 227 ? -5.740 16.522 27.542 1.00 71.19 227 GLU A N 1
ATOM 1818 C CA . GLU A 1 227 ? -4.909 17.393 26.693 1.00 71.19 227 GLU A CA 1
ATOM 1819 C C . GLU A 1 227 ? -5.345 18.872 26.691 1.00 71.19 227 GLU A C 1
ATOM 1821 O O . GLU A 1 227 ? -4.833 19.658 25.894 1.00 71.19 227 GLU A O 1
ATOM 1826 N N . GLY A 1 228 ? -6.270 19.278 27.565 1.00 76.25 228 GLY A N 1
ATOM 1827 C CA . GLY A 1 228 ? -6.776 20.650 27.633 1.00 76.25 228 GLY A CA 1
ATOM 1828 C C . GLY A 1 228 ? -6.451 21.334 28.953 1.00 76.25 228 GLY A C 1
ATOM 1829 O O . GLY A 1 228 ? -5.667 22.282 29.001 1.00 76.25 228 GLY A O 1
ATOM 1830 N N . THR A 1 229 ? -7.085 20.869 30.024 1.00 80.56 229 THR A N 1
ATOM 1831 C CA . THR A 1 229 ? -6.970 21.450 31.361 1.00 80.56 229 THR A CA 1
ATOM 1832 C C . THR A 1 229 ? -5.833 20.831 32.166 1.00 80.56 229 THR A C 1
ATOM 1834 O O . THR A 1 229 ? -5.350 21.477 33.092 1.00 80.56 229 THR A O 1
ATOM 1837 N N . GLN A 1 230 ? -5.362 19.635 31.795 1.00 83.38 230 GLN A N 1
ATOM 1838 C CA . GLN A 1 230 ? -4.346 18.861 32.524 1.00 83.38 230 GLN A CA 1
ATOM 1839 C C . GLN A 1 230 ? -4.722 18.610 33.992 1.00 83.38 230 GLN A C 1
ATOM 1841 O O . GLN A 1 230 ? -3.863 18.548 34.874 1.00 83.38 230 GLN A O 1
ATOM 1846 N N . THR A 1 231 ? -6.016 18.488 34.271 1.00 81.69 231 THR A N 1
ATOM 1847 C CA . THR A 1 231 ? -6.544 18.335 35.635 1.00 81.69 231 THR A CA 1
ATOM 1848 C C . THR A 1 231 ? -7.210 16.994 35.863 1.00 81.69 231 THR A C 1
ATOM 1850 O O . THR A 1 231 ? -7.385 16.607 37.017 1.00 81.69 231 THR A O 1
ATOM 1853 N N . GLN A 1 232 ? -7.606 16.298 34.798 1.00 81.75 232 GLN A N 1
ATOM 1854 C CA . GLN A 1 232 ? -8.344 15.049 34.897 1.00 81.75 232 GLN A CA 1
ATOM 1855 C C . GLN A 1 232 ? -7.548 13.918 34.256 1.00 81.75 232 GLN A C 1
ATOM 1857 O O . GLN A 1 232 ? -7.065 14.048 33.133 1.00 81.75 232 GLN A O 1
ATOM 1862 N N . PHE A 1 233 ? -7.412 12.794 34.960 1.00 84.62 233 PHE A N 1
ATOM 1863 C CA . PHE A 1 233 ? -6.890 11.580 34.346 1.00 84.62 233 PHE A CA 1
ATOM 1864 C C . PHE A 1 233 ? -7.946 10.969 33.423 1.00 84.62 233 PHE A C 1
ATOM 1866 O O . PHE A 1 233 ? -9.130 10.926 33.738 1.00 84.62 233 PHE A O 1
ATOM 1873 N N . GLN A 1 234 ? -7.499 10.489 32.273 1.00 88.12 234 GLN A N 1
ATOM 1874 C CA . GLN A 1 234 ? -8.321 9.830 31.273 1.00 88.12 234 GLN A CA 1
ATOM 1875 C C . GLN A 1 234 ? -7.691 8.481 30.950 1.00 88.12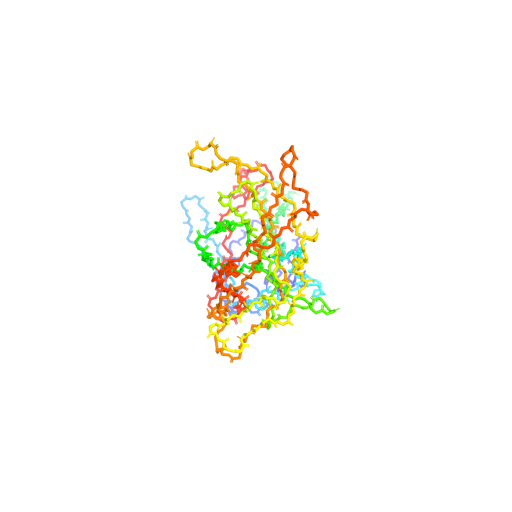 234 GLN A C 1
ATOM 1877 O O . GLN A 1 234 ? -6.478 8.398 30.711 1.00 88.12 234 GLN A O 1
ATOM 1882 N N . CYS A 1 235 ? -8.504 7.425 30.936 1.00 89.62 235 CYS A N 1
ATOM 1883 C CA . CYS A 1 235 ? -8.058 6.143 30.408 1.00 89.62 235 CYS A CA 1
ATOM 1884 C C . CYS A 1 235 ? -7.891 6.257 28.886 1.00 89.62 235 CYS A C 1
ATOM 1886 O O . CYS A 1 235 ? -8.768 6.750 28.169 1.00 89.62 235 CYS A O 1
ATOM 1888 N N . GLN A 1 236 ? -6.748 5.779 28.393 1.00 92.12 236 GLN A N 1
ATOM 1889 C CA . GLN A 1 236 ? -6.481 5.656 26.968 1.00 92.12 236 GLN A CA 1
ATOM 1890 C C . GLN A 1 236 ? -6.193 4.201 26.607 1.00 92.12 236 GLN A C 1
ATOM 1892 O O . GLN A 1 236 ? -5.315 3.581 27.206 1.00 92.12 236 GLN A O 1
ATOM 1897 N N . GLN A 1 237 ? -6.899 3.671 25.610 1.00 92.56 237 GLN A N 1
ATOM 1898 C CA . GLN A 1 237 ? -6.733 2.294 25.131 1.00 92.56 237 GLN A CA 1
ATOM 1899 C C . GLN A 1 237 ? -6.427 2.296 23.640 1.00 92.56 237 GLN A C 1
ATOM 1901 O O . GLN A 1 237 ? -6.933 3.133 22.894 1.00 92.56 237 GLN A O 1
ATOM 1906 N N . THR A 1 238 ? -5.558 1.385 23.210 1.00 93.56 238 THR A N 1
ATOM 1907 C CA . THR A 1 238 ? -5.110 1.301 21.816 1.00 93.56 238 THR A CA 1
ATOM 1908 C C . THR A 1 238 ? -5.672 0.057 21.159 1.00 93.56 238 THR A C 1
ATOM 1910 O O . THR A 1 238 ? -5.485 -1.041 21.672 1.00 93.56 238 THR A O 1
ATOM 1913 N N . TRP A 1 239 ? -6.306 0.234 20.006 1.00 93.50 239 TRP A N 1
ATOM 1914 C CA . TRP A 1 239 ? -7.011 -0.816 19.285 1.00 93.50 239 TRP A CA 1
ATOM 1915 C C . TRP A 1 239 ? -6.388 -1.014 17.916 1.00 93.50 239 TRP A C 1
ATOM 1917 O O . TRP A 1 239 ? -6.084 -0.045 17.217 1.00 93.50 239 TRP A O 1
ATOM 1927 N N . GLU A 1 240 ? -6.205 -2.273 17.539 1.00 93.44 240 GLU A N 1
ATOM 1928 C CA . GLU A 1 240 ? -5.594 -2.662 16.278 1.00 93.44 240 GLU A CA 1
ATOM 1929 C C . GLU A 1 240 ? -6.499 -3.637 15.528 1.00 93.44 240 GLU A C 1
ATOM 1931 O O . GLU A 1 240 ? -7.025 -4.583 16.108 1.00 93.44 240 GLU A O 1
ATOM 1936 N N . PHE A 1 241 ? -6.639 -3.414 14.225 1.00 92.25 241 PHE A N 1
ATOM 1937 C CA . PHE A 1 241 ? -7.428 -4.244 13.325 1.00 92.25 241 PHE A CA 1
ATOM 1938 C C . PHE A 1 241 ? -6.604 -4.545 12.078 1.00 92.25 241 PHE A C 1
ATOM 1940 O O . PHE A 1 241 ? -5.982 -3.647 11.506 1.00 92.25 241 PHE A O 1
ATOM 1947 N N . ARG A 1 242 ? -6.597 -5.807 11.645 1.00 92.31 242 ARG A N 1
ATOM 1948 C CA . ARG A 1 242 ? -5.969 -6.238 10.392 1.00 92.31 242 ARG A CA 1
ATOM 1949 C C . ARG A 1 242 ? -6.994 -6.987 9.566 1.00 92.31 242 ARG A C 1
ATOM 1951 O O . ARG A 1 242 ? -7.522 -8.008 10.002 1.00 92.31 242 ARG A O 1
ATOM 1958 N N . LEU A 1 243 ? -7.250 -6.482 8.373 1.00 90.75 243 LEU A N 1
ATOM 1959 C CA . LEU A 1 243 ? -8.318 -6.924 7.490 1.00 90.75 243 LEU A CA 1
ATOM 1960 C C . LEU A 1 243 ? -7.741 -7.209 6.106 1.00 90.75 243 LEU A C 1
ATOM 1962 O O . LEU A 1 243 ? -6.745 -6.609 5.704 1.00 90.75 243 LEU A O 1
ATOM 1966 N N . VAL A 1 244 ? -8.381 -8.109 5.377 1.00 88.94 244 VAL A N 1
ATOM 1967 C CA . VAL A 1 244 ? -8.237 -8.247 3.931 1.00 88.94 244 VAL A CA 1
ATOM 1968 C C . VAL A 1 244 ? -9.568 -7.853 3.318 1.00 88.94 244 VAL A C 1
ATOM 1970 O O . VAL A 1 244 ? -10.616 -8.353 3.726 1.00 88.94 244 VAL A O 1
ATOM 1973 N N . LEU A 1 245 ? -9.521 -6.935 2.365 1.00 86.31 245 LEU A N 1
ATOM 1974 C CA . LEU A 1 245 ? -10.679 -6.441 1.640 1.00 86.31 245 LEU A CA 1
ATOM 1975 C C . LEU A 1 245 ? -10.670 -7.014 0.232 1.00 86.31 245 LEU A C 1
ATOM 1977 O O . LEU A 1 245 ? -9.611 -7.049 -0.396 1.00 86.31 245 LEU A O 1
ATOM 1981 N N . ASP A 1 246 ? -11.841 -7.409 -0.254 1.00 84.38 246 ASP A N 1
ATOM 1982 C CA . ASP A 1 246 ? -12.056 -7.665 -1.671 1.00 84.38 246 ASP A CA 1
ATOM 1983 C C . ASP A 1 246 ? -12.295 -6.333 -2.385 1.00 84.38 246 ASP A C 1
ATOM 1985 O O . ASP A 1 246 ? -13.149 -5.522 -2.009 1.00 84.38 246 ASP A O 1
ATOM 1989 N N . VAL A 1 247 ? -11.504 -6.109 -3.424 1.00 75.69 247 VAL A N 1
ATOM 1990 C CA . VAL A 1 247 ? -11.510 -4.911 -4.248 1.00 75.69 247 VAL A CA 1
ATOM 1991 C C . VAL A 1 247 ? -12.048 -5.292 -5.625 1.00 75.69 247 VAL A C 1
ATOM 1993 O O . VAL A 1 247 ? -11.396 -6.006 -6.389 1.00 75.69 247 VAL A O 1
ATOM 1996 N N . ASP A 1 248 ? -13.261 -4.834 -5.937 1.00 71.75 248 ASP A N 1
ATOM 1997 C CA . ASP A 1 248 ? -13.864 -4.984 -7.250 1.00 71.75 248 ASP A CA 1
ATOM 1998 C C . ASP A 1 248 ? -13.083 -4.177 -8.288 1.00 71.75 248 ASP A C 1
ATOM 2000 O O . ASP A 1 248 ? -13.030 -2.949 -8.249 1.00 71.75 248 ASP A O 1
ATOM 2004 N N . THR A 1 249 ? -12.488 -4.900 -9.228 1.00 62.41 249 THR A N 1
ATOM 2005 C CA . THR A 1 249 ? -11.758 -4.352 -10.374 1.00 62.41 249 THR A CA 1
ATOM 2006 C C . THR A 1 249 ? -12.551 -4.497 -11.675 1.00 62.41 249 THR A C 1
ATOM 2008 O O . THR A 1 249 ? -12.092 -4.054 -12.721 1.00 62.41 249 THR A O 1
ATOM 2011 N N . SER A 1 250 ? -13.760 -5.074 -11.644 1.00 62.62 250 SER A N 1
ATOM 2012 C CA . SER A 1 250 ? -14.547 -5.363 -12.855 1.00 62.62 250 SER A CA 1
ATOM 2013 C C . SER A 1 250 ? -15.033 -4.106 -13.586 1.00 62.62 250 SER A C 1
ATOM 2015 O O . SER A 1 250 ? -15.227 -4.133 -14.800 1.00 62.62 250 SER A O 1
ATOM 2017 N N . GLY A 1 251 ? -15.192 -2.996 -12.858 1.00 53.91 251 GLY A N 1
ATOM 2018 C CA . GLY A 1 251 ? -15.517 -1.680 -13.410 1.00 53.91 251 GLY A CA 1
ATOM 2019 C C . GLY A 1 251 ? -14.317 -0.913 -13.978 1.00 53.91 251 GLY A C 1
ATOM 2020 O O . GLY A 1 251 ? -14.516 0.144 -14.579 1.00 53.91 251 GLY A O 1
ATOM 2021 N N . GLN A 1 252 ? -13.084 -1.411 -13.814 1.00 52.81 252 GLN A N 1
ATOM 2022 C CA . GLN A 1 252 ? -11.911 -0.785 -14.419 1.00 52.81 252 GLN A CA 1
ATOM 2023 C C . GLN A 1 252 ? -11.846 -1.099 -15.913 1.00 52.81 252 GLN A C 1
ATOM 2025 O O . GLN A 1 252 ? -11.408 -2.160 -16.345 1.00 52.81 252 GLN A O 1
ATOM 2030 N N . VAL A 1 253 ? -12.264 -0.120 -16.708 1.00 45.00 253 VAL A N 1
ATOM 2031 C CA . VAL A 1 253 ? -12.039 -0.075 -18.160 1.00 45.00 253 VAL A CA 1
ATOM 2032 C C . VAL A 1 253 ? -10.722 0.624 -18.524 1.00 45.00 253 VAL A C 1
ATOM 2034 O O . VAL A 1 253 ? -10.276 0.499 -19.661 1.00 45.00 253 VAL A O 1
ATOM 2037 N N . ASP A 1 254 ? -10.103 1.340 -17.575 1.00 44.38 254 ASP A N 1
ATOM 2038 C CA . ASP A 1 254 ? -8.876 2.123 -17.762 1.00 44.38 254 ASP A CA 1
ATOM 2039 C C . ASP A 1 254 ? -7.962 2.028 -16.523 1.00 44.38 254 ASP A C 1
ATOM 2041 O O . ASP A 1 254 ? -8.367 2.380 -15.413 1.00 44.38 254 ASP A O 1
ATOM 2045 N N . ASN A 1 255 ? -6.712 1.595 -16.725 1.00 41.09 255 ASN A N 1
ATOM 2046 C CA . ASN A 1 255 ? -5.676 1.471 -15.689 1.00 41.09 255 ASN A CA 1
ATOM 2047 C C . ASN A 1 255 ? -5.229 2.828 -15.104 1.00 41.09 255 ASN A C 1
ATOM 2049 O O . ASN A 1 255 ? -4.537 2.859 -14.088 1.00 41.09 255 ASN A O 1
ATOM 2053 N N . ARG A 1 256 ? -5.601 3.953 -15.733 1.00 40.78 256 ARG A N 1
ATOM 2054 C CA . ARG A 1 256 ? -5.314 5.317 -15.252 1.00 40.78 256 ARG A CA 1
ATOM 2055 C C . ARG A 1 256 ? -6.281 5.786 -14.167 1.00 40.78 256 ARG A C 1
ATOM 2057 O O . ARG A 1 256 ? -5.994 6.764 -13.479 1.00 40.78 256 ARG A O 1
ATOM 2064 N N . ILE A 1 257 ? -7.429 5.122 -14.023 1.00 45.94 257 ILE A N 1
ATOM 2065 C CA . ILE A 1 257 ? -8.416 5.445 -12.993 1.00 45.94 257 ILE A CA 1
ATOM 2066 C C . ILE A 1 257 ? -8.067 4.604 -11.761 1.00 45.94 257 ILE A C 1
ATOM 2068 O O . ILE A 1 257 ? -8.229 3.387 -11.831 1.00 45.94 257 ILE A O 1
ATOM 2072 N N . PRO A 1 258 ? -7.578 5.188 -10.649 1.00 51.28 258 PRO A N 1
ATOM 2073 C CA . PRO A 1 258 ? -7.298 4.423 -9.437 1.00 51.28 258 PRO A CA 1
ATOM 2074 C C . PRO A 1 258 ? -8.538 3.638 -9.014 1.00 51.28 258 PRO A C 1
ATOM 2076 O O . PRO A 1 258 ? -9.652 4.164 -9.076 1.00 51.28 258 PRO A O 1
ATOM 2079 N N . VAL A 1 259 ? -8.351 2.389 -8.578 1.00 56.12 259 VAL A N 1
ATOM 2080 C CA . VAL A 1 259 ? -9.459 1.667 -7.949 1.00 56.12 259 VAL A CA 1
ATOM 2081 C C . VAL A 1 259 ? -9.753 2.381 -6.642 1.00 56.12 259 VAL A C 1
ATOM 2083 O O . VAL A 1 259 ? -8.882 2.451 -5.774 1.00 56.12 259 VAL A O 1
ATOM 2086 N N . ASP A 1 260 ? -10.953 2.942 -6.543 1.00 62.00 260 ASP A N 1
ATOM 2087 C CA . ASP A 1 260 ? -11.445 3.599 -5.342 1.00 62.00 260 ASP A CA 1
ATOM 2088 C C . ASP A 1 260 ? -12.280 2.597 -4.544 1.00 62.00 260 ASP A C 1
ATOM 2090 O O . ASP A 1 260 ? -13.463 2.390 -4.812 1.00 62.00 260 ASP A O 1
ATOM 2094 N N . ALA A 1 261 ? -11.644 1.942 -3.576 1.00 64.69 261 ALA A N 1
ATOM 2095 C CA . ALA A 1 261 ? -12.337 1.137 -2.582 1.00 64.69 261 ALA A CA 1
ATOM 2096 C C . ALA A 1 261 ? -12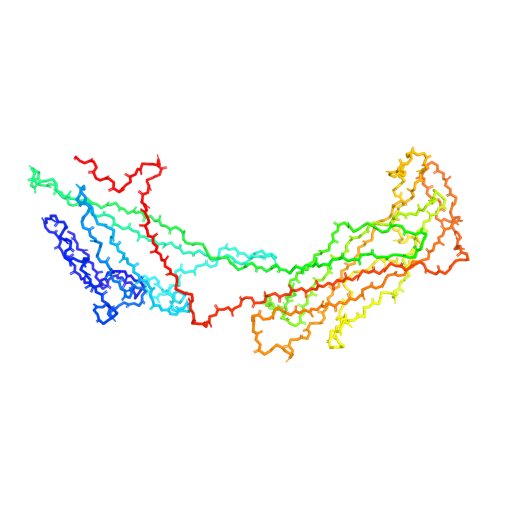.599 2.007 -1.346 1.00 64.69 261 ALA A C 1
ATOM 2098 O O . ALA A 1 261 ? -11.928 1.897 -0.315 1.00 64.69 261 ALA A O 1
ATOM 2099 N N . SER A 1 262 ? -13.566 2.915 -1.479 1.00 75.12 262 SER A N 1
ATOM 2100 C CA . SER A 1 262 ? -14.071 3.736 -0.380 1.00 75.12 262 SER A CA 1
ATOM 2101 C C . SER A 1 262 ? -15.154 3.014 0.417 1.00 75.12 262 SER A C 1
ATOM 2103 O O . SER A 1 262 ? -15.990 2.284 -0.120 1.00 75.12 262 SER A O 1
ATOM 2105 N N . GLY A 1 263 ? -15.148 3.208 1.732 1.00 80.31 263 GLY A N 1
ATOM 2106 C CA . GLY A 1 263 ? -16.220 2.731 2.596 1.00 80.31 263 GLY A CA 1
ATOM 2107 C C . GLY A 1 263 ? -16.045 3.132 4.052 1.00 80.31 263 GLY A C 1
ATOM 2108 O O . GLY A 1 263 ? -15.000 3.629 4.474 1.00 80.31 263 GLY A O 1
ATOM 2109 N N . THR A 1 264 ? -17.102 2.923 4.829 1.00 88.12 264 THR A N 1
ATOM 2110 C CA . THR A 1 264 ? -17.126 3.237 6.259 1.00 88.12 264 THR A CA 1
ATOM 2111 C C . THR A 1 264 ? -16.955 1.969 7.077 1.00 88.12 264 THR A C 1
ATOM 2113 O O . THR A 1 264 ? -17.737 1.031 6.951 1.00 88.12 264 THR A O 1
ATOM 2116 N N . PHE A 1 265 ? -15.948 1.962 7.942 1.00 89.38 265 PHE A N 1
ATOM 2117 C CA . PHE A 1 265 ? -15.761 0.943 8.964 1.00 89.38 265 PHE A CA 1
ATOM 2118 C C . PHE A 1 265 ? -16.414 1.410 10.255 1.00 89.38 265 PHE A C 1
ATOM 2120 O O . PHE A 1 265 ? -16.186 2.540 10.679 1.00 89.38 265 PHE A O 1
ATOM 2127 N N . GLU A 1 266 ? -17.203 0.555 10.886 1.00 91.75 266 GLU A N 1
ATOM 2128 C CA . GLU A 1 266 ? -17.819 0.817 12.179 1.00 91.75 266 GLU A CA 1
ATOM 2129 C C . GLU A 1 266 ? -17.318 -0.195 13.208 1.00 91.75 266 GLU A C 1
ATOM 2131 O O . GLU A 1 266 ? -17.347 -1.404 12.980 1.00 91.75 266 GLU A O 1
ATOM 2136 N N . PHE A 1 267 ? -16.863 0.320 14.345 1.00 91.25 267 PHE A N 1
ATOM 2137 C CA . PHE A 1 267 ? -16.359 -0.437 15.483 1.00 91.25 267 PHE A CA 1
ATOM 2138 C C . PHE A 1 267 ? -17.240 -0.124 16.693 1.00 91.25 267 PHE A C 1
ATOM 2140 O O . PHE A 1 267 ? -17.440 1.054 17.009 1.00 91.25 267 PHE A O 1
ATOM 2147 N N . TYR A 1 268 ? -17.747 -1.150 17.377 1.00 91.50 268 TYR A N 1
ATOM 2148 C CA . TYR A 1 268 ? -18.621 -0.972 18.534 1.00 91.50 268 TYR A CA 1
ATOM 2149 C C . TYR A 1 268 ? -17.925 -1.402 19.822 1.00 91.50 268 TYR A C 1
ATOM 2151 O O . TYR A 1 268 ? -17.228 -2.416 19.870 1.00 91.50 268 TYR A O 1
ATOM 2159 N N . PHE A 1 269 ? -18.143 -0.619 20.873 1.00 91.56 269 PHE A N 1
ATOM 2160 C CA . PHE A 1 269 ? -17.536 -0.815 22.180 1.00 91.56 269 PHE A CA 1
ATOM 2161 C C . PHE A 1 269 ? -18.594 -0.775 23.273 1.00 91.56 269 PHE A C 1
ATOM 2163 O O . PHE A 1 269 ? -19.516 0.041 23.236 1.00 91.56 269 PHE A O 1
ATOM 2170 N N . THR A 1 270 ? -18.419 -1.622 24.279 1.00 90.75 270 THR A N 1
ATOM 2171 C CA . THR A 1 270 ? -19.155 -1.528 25.538 1.00 90.75 270 THR A CA 1
ATOM 2172 C C . THR A 1 270 ? -18.314 -0.752 26.544 1.00 90.75 270 THR A C 1
ATOM 2174 O O . THR A 1 270 ? -17.131 -1.043 26.737 1.00 90.75 270 THR A O 1
ATOM 2177 N N . THR A 1 271 ? -18.927 0.240 27.186 1.00 90.25 271 THR A N 1
ATOM 2178 C CA . THR A 1 271 ? -18.286 1.031 28.240 1.00 90.25 271 THR A CA 1
ATOM 2179 C C . THR A 1 271 ? -18.514 0.368 29.591 1.00 90.25 271 THR A C 1
ATOM 2181 O O . THR A 1 271 ? -19.646 0.052 29.953 1.00 90.25 271 THR A O 1
ATOM 2184 N N . TYR A 1 272 ? -17.442 0.190 30.353 1.00 91.25 272 TYR A N 1
ATOM 2185 C CA . TYR A 1 272 ? -17.464 -0.359 31.704 1.00 91.25 272 TYR A CA 1
ATOM 2186 C C . TYR A 1 272 ? -17.049 0.709 32.710 1.00 91.25 272 TYR A C 1
ATOM 2188 O O . TYR A 1 272 ? -16.117 1.469 32.452 1.00 91.25 272 TYR A O 1
ATOM 2196 N N . GLY A 1 273 ? -17.729 0.749 33.854 1.00 90.81 273 GLY A N 1
ATOM 2197 C CA . GLY A 1 273 ? -17.288 1.468 35.046 1.00 90.81 273 GLY A CA 1
ATOM 2198 C C . GLY A 1 273 ? -16.542 0.515 35.974 1.00 90.81 273 GLY A C 1
ATOM 2199 O O . GLY A 1 273 ? -17.066 -0.552 36.287 1.00 90.81 273 GLY A O 1
ATOM 2200 N N . CYS A 1 274 ? -15.338 0.886 36.398 1.00 90.81 274 CYS A N 1
ATOM 2201 C CA . CYS A 1 274 ? -14.406 0.033 37.132 1.00 90.81 274 CYS A CA 1
ATOM 2202 C C . CYS A 1 274 ? -13.830 0.759 38.351 1.00 90.81 274 CYS A C 1
ATOM 2204 O O . CYS A 1 274 ? -13.606 1.973 38.314 1.00 90.81 274 CYS A O 1
ATOM 2206 N N . GLU A 1 275 ? -13.525 0.015 39.415 1.00 89.56 275 GLU A N 1
ATOM 2207 C CA . GLU A 1 275 ? -12.785 0.566 40.547 1.00 89.56 275 GLU A CA 1
ATOM 2208 C C . GLU A 1 275 ? -11.302 0.735 40.193 1.00 89.56 275 GLU A C 1
ATOM 2210 O O . GLU A 1 275 ? -10.659 -0.141 39.602 1.00 89.56 275 GLU A O 1
ATOM 2215 N N . LEU A 1 276 ? -10.754 1.892 40.569 1.00 85.19 276 LEU A N 1
ATOM 2216 C CA . LEU A 1 276 ? -9.378 2.279 40.292 1.00 85.19 276 LEU A CA 1
ATOM 2217 C C . LEU A 1 276 ? -8.539 2.214 41.570 1.00 85.19 276 LEU A C 1
ATOM 2219 O O . LEU A 1 276 ? -8.808 2.936 42.529 1.00 85.19 276 LEU A O 1
ATOM 2223 N N . THR A 1 277 ? -7.472 1.413 41.566 1.00 83.50 277 THR A N 1
ATOM 2224 C CA . THR A 1 277 ? -6.482 1.384 42.655 1.00 83.50 277 THR A CA 1
ATOM 2225 C C . THR A 1 277 ? -5.089 1.635 42.087 1.00 83.50 277 THR A C 1
ATOM 2227 O O . THR A 1 277 ? -4.628 0.903 41.219 1.00 83.50 277 THR A O 1
ATOM 2230 N N . ASN A 1 278 ? -4.392 2.671 42.571 1.00 82.06 278 ASN A N 1
ATOM 2231 C CA . ASN A 1 278 ? -3.045 3.048 42.105 1.00 82.06 278 ASN A CA 1
ATOM 2232 C C . ASN A 1 278 ? -2.928 3.206 40.571 1.00 82.06 278 ASN A C 1
ATOM 2234 O O . ASN A 1 278 ? -1.941 2.769 39.982 1.00 82.06 278 ASN A O 1
ATOM 2238 N N . ASN A 1 279 ? -3.918 3.836 39.926 1.00 79.44 279 ASN A N 1
ATOM 2239 C CA . ASN A 1 279 ? -3.986 4.011 38.466 1.00 79.44 279 ASN A CA 1
ATOM 2240 C C . ASN A 1 279 ? -4.004 2.691 37.672 1.00 79.44 279 ASN A C 1
ATOM 2242 O O . ASN A 1 279 ? -3.552 2.642 36.529 1.00 79.44 279 ASN A O 1
ATOM 2246 N N . VAL A 1 280 ? -4.514 1.617 38.271 1.00 82.38 280 VAL A N 1
ATOM 2247 C CA . VAL A 1 280 ? -4.756 0.336 37.607 1.00 82.38 280 VAL A CA 1
ATOM 2248 C C . VAL A 1 280 ? -6.197 -0.073 37.882 1.00 82.38 280 VAL A C 1
ATOM 2250 O O . VAL A 1 280 ? -6.658 -0.002 39.025 1.00 82.38 280 VAL A O 1
ATOM 2253 N N . PHE A 1 281 ? -6.917 -0.464 36.830 1.00 86.00 281 PHE A N 1
ATOM 2254 C CA . PHE A 1 281 ? -8.273 -0.975 36.978 1.00 86.00 281 PHE A CA 1
ATOM 2255 C C . PHE A 1 281 ? -8.264 -2.398 37.517 1.00 86.00 281 PHE A C 1
ATOM 2257 O O . PHE A 1 281 ? -7.570 -3.266 36.984 1.00 86.00 281 PHE A O 1
ATOM 2264 N N . ASP A 1 282 ? -9.087 -2.645 38.532 1.00 85.38 282 ASP A N 1
ATOM 2265 C CA . ASP A 1 282 ? -9.444 -4.005 38.907 1.00 85.38 282 ASP A CA 1
ATOM 2266 C C . ASP A 1 282 ? -10.574 -4.487 37.990 1.00 85.38 282 ASP A C 1
ATOM 2268 O O . ASP A 1 282 ? -11.750 -4.185 38.212 1.00 85.38 282 ASP A O 1
ATOM 2272 N N . LYS A 1 283 ? -10.214 -5.250 36.948 1.00 84.19 283 LYS A N 1
ATOM 2273 C CA . LYS A 1 283 ? -11.168 -5.771 35.956 1.00 84.19 283 LYS A CA 1
ATOM 2274 C C . LYS A 1 283 ? -12.288 -6.614 36.580 1.00 84.19 283 LYS A C 1
ATOM 2276 O O . LYS A 1 283 ? -13.373 -6.684 36.010 1.00 84.19 283 LYS A O 1
ATOM 2281 N N . SER A 1 284 ? -12.076 -7.191 37.768 1.00 85.94 284 SER A N 1
ATOM 2282 C CA . SER A 1 284 ? -13.102 -7.973 38.471 1.00 85.94 284 SER A CA 1
ATOM 2283 C C . SER A 1 284 ? -14.247 -7.122 39.036 1.00 85.94 284 SER A C 1
ATOM 2285 O O . SER A 1 284 ? -15.340 -7.636 39.270 1.00 85.94 284 SER A O 1
ATOM 2287 N N . THR A 1 285 ? -14.016 -5.818 39.218 1.00 89.06 285 THR A N 1
ATOM 2288 C CA . THR A 1 285 ? -15.006 -4.851 39.727 1.00 89.06 285 THR A CA 1
ATOM 2289 C C . THR A 1 285 ? -15.785 -4.148 38.618 1.00 89.06 285 THR A C 1
ATOM 2291 O O . THR A 1 285 ? -16.748 -3.430 38.886 1.00 89.06 285 THR A O 1
ATOM 2294 N N . CYS A 1 286 ? -15.373 -4.337 37.365 1.00 90.69 286 CYS A N 1
ATOM 2295 C CA . CYS A 1 286 ? -15.946 -3.636 36.233 1.00 90.69 286 CYS A CA 1
ATOM 2296 C C . CYS A 1 286 ? -17.376 -4.091 35.945 1.00 90.69 286 CYS A C 1
ATOM 2298 O O . CYS A 1 286 ? -17.654 -5.276 35.757 1.00 90.69 286 CYS A O 1
ATOM 2300 N N . THR A 1 287 ? -18.276 -3.124 35.810 1.00 92.19 287 THR A N 1
ATOM 2301 C CA . THR A 1 287 ? -19.669 -3.360 35.429 1.00 92.19 287 THR A CA 1
ATOM 2302 C C . THR A 1 287 ? -20.006 -2.575 34.166 1.00 92.19 287 THR A C 1
ATOM 2304 O O . THR A 1 287 ? -19.549 -1.438 34.019 1.00 92.19 287 THR A O 1
ATOM 2307 N N . PRO A 1 288 ? -20.752 -3.166 33.216 1.00 88.38 288 PRO A N 1
ATOM 2308 C CA . PRO A 1 288 ? -21.154 -2.450 32.016 1.00 88.38 288 PRO A CA 1
ATOM 2309 C C . PRO A 1 288 ? -22.068 -1.292 32.417 1.00 88.38 288 PRO A C 1
ATOM 2311 O O . PRO A 1 288 ? -22.996 -1.466 33.210 1.00 88.38 288 PRO A O 1
ATOM 2314 N N . LEU A 1 289 ? -21.802 -0.107 31.881 1.00 87.44 289 LEU A N 1
ATOM 2315 C CA . LEU A 1 289 ? -22.691 1.034 32.057 1.00 87.44 289 LEU A CA 1
ATOM 2316 C C . LEU A 1 289 ? -23.919 0.835 31.161 1.00 87.44 289 LEU A C 1
ATOM 2318 O O . LEU A 1 289 ? -23.780 0.408 30.016 1.00 87.44 289 LEU A O 1
ATOM 2322 N N . GLU A 1 290 ? -25.118 1.154 31.660 1.00 75.25 290 GLU A N 1
ATOM 2323 C CA . GLU A 1 290 ? -26.362 1.119 30.871 1.00 75.25 290 GLU A CA 1
ATOM 2324 C C . GLU A 1 290 ? -26.417 2.291 29.875 1.00 75.25 290 GLU A C 1
ATOM 2326 O O . GLU A 1 290 ? -27.235 3.205 29.971 1.00 75.25 290 GLU A O 1
ATOM 2331 N N . THR A 1 291 ? -25.494 2.285 28.923 1.00 74.25 291 THR A N 1
ATOM 2332 C CA . THR A 1 291 ? -25.411 3.224 27.808 1.00 74.25 291 THR A CA 1
ATOM 2333 C C . THR A 1 291 ? -25.404 2.441 26.507 1.00 74.25 291 THR A C 1
ATOM 2335 O O . THR A 1 291 ? -24.855 1.339 26.461 1.00 74.25 291 THR A O 1
ATOM 2338 N N . ASP A 1 292 ? -25.966 3.015 25.443 1.00 78.56 292 ASP A N 1
ATOM 2339 C CA . ASP A 1 292 ? -25.857 2.422 24.110 1.00 78.56 292 ASP A CA 1
ATOM 2340 C C . ASP A 1 292 ? -24.380 2.158 23.758 1.00 78.56 292 ASP A C 1
ATOM 2342 O O . ASP A 1 292 ? -23.516 2.969 24.123 1.00 78.56 292 ASP A O 1
ATOM 2346 N N . PRO A 1 293 ? -24.068 1.051 23.050 1.00 81.25 293 PRO A N 1
ATOM 2347 C CA . PRO A 1 293 ? -22.710 0.758 22.627 1.00 81.25 293 PRO A CA 1
ATOM 2348 C C . PRO A 1 293 ? -22.108 1.943 21.887 1.00 81.25 293 PRO A C 1
ATOM 2350 O O . PRO A 1 293 ? -22.698 2.496 20.953 1.00 81.25 293 PRO A O 1
ATOM 2353 N N . ALA A 1 294 ? -20.912 2.330 22.301 1.00 85.62 294 ALA A N 1
ATOM 2354 C CA . ALA A 1 294 ? -20.243 3.450 21.694 1.00 85.62 294 ALA A CA 1
ATOM 2355 C C . ALA A 1 294 ? -19.716 3.043 20.318 1.00 85.62 294 ALA A C 1
ATOM 2357 O O . ALA A 1 294 ? -19.046 2.017 20.168 1.00 85.62 294 ALA A O 1
ATOM 2358 N N . LYS A 1 295 ? -20.023 3.859 19.311 1.00 88.88 295 LYS A N 1
ATOM 2359 C CA . LYS A 1 295 ? -19.640 3.604 17.923 1.00 88.88 295 LYS A CA 1
ATOM 2360 C C . LYS A 1 295 ? -18.479 4.498 17.531 1.00 88.88 295 LYS A C 1
ATOM 2362 O O . LYS A 1 295 ? -18.541 5.710 17.735 1.00 88.88 295 LYS A O 1
ATOM 2367 N N . ILE A 1 296 ? -17.462 3.907 16.914 1.00 86.12 296 ILE A N 1
ATOM 2368 C CA . ILE A 1 296 ? -16.397 4.615 16.206 1.00 86.12 296 ILE A CA 1
ATOM 2369 C C . ILE A 1 296 ? -16.542 4.284 14.727 1.00 86.12 296 ILE A C 1
ATOM 2371 O O . ILE A 1 296 ? -16.497 3.119 14.348 1.00 86.12 296 ILE A O 1
ATOM 2375 N N . SER A 1 297 ? -16.716 5.304 13.896 1.00 84.62 297 SER A N 1
ATOM 2376 C CA . SER A 1 297 ? -16.819 5.160 12.447 1.00 84.62 297 SER A CA 1
ATOM 2377 C C . SER A 1 297 ? -15.587 5.762 11.786 1.00 84.62 297 SER A C 1
ATOM 2379 O O . SER A 1 297 ? -15.279 6.925 12.035 1.00 84.62 297 SER A O 1
ATOM 2381 N N . ALA A 1 298 ? -14.904 4.998 10.936 1.00 77.56 298 ALA A N 1
ATOM 2382 C CA . ALA A 1 298 ? -13.783 5.448 10.123 1.00 77.56 298 ALA A CA 1
ATOM 2383 C C . ALA A 1 298 ? -14.153 5.357 8.638 1.00 77.56 298 ALA A C 1
ATOM 2385 O O . ALA A 1 298 ? -14.300 4.261 8.100 1.00 77.56 298 ALA A O 1
ATOM 2386 N N . LEU A 1 299 ? -14.296 6.503 7.971 1.00 77.38 299 LEU A N 1
ATOM 2387 C CA . LEU A 1 299 ? -14.359 6.556 6.512 1.00 77.38 299 LEU A CA 1
ATOM 2388 C C . LEU A 1 299 ? -12.945 6.359 5.974 1.00 77.38 299 LEU A C 1
ATOM 2390 O O . LEU A 1 299 ? -12.057 7.142 6.319 1.00 77.38 299 LEU A O 1
ATOM 2394 N N . ILE A 1 300 ? -12.752 5.320 5.166 1.00 70.50 300 ILE A N 1
ATOM 2395 C CA . ILE A 1 300 ? -11.469 4.953 4.571 1.00 70.50 300 ILE A CA 1
ATOM 2396 C C . ILE A 1 300 ? -11.657 4.903 3.063 1.00 70.50 300 ILE A C 1
ATOM 2398 O O . ILE A 1 300 ? -12.437 4.099 2.562 1.00 70.50 300 ILE A O 1
ATOM 2402 N N . THR A 1 301 ? -10.917 5.747 2.356 1.00 67.19 301 THR A N 1
ATOM 2403 C CA . THR A 1 301 ? -10.803 5.694 0.896 1.00 67.19 301 THR A CA 1
ATOM 2404 C C . THR A 1 301 ? -9.509 4.994 0.548 1.00 67.19 301 THR A C 1
ATOM 2406 O O . THR A 1 301 ? -8.458 5.533 0.866 1.00 67.19 301 THR A O 1
ATOM 2409 N N . ILE A 1 302 ? -9.552 3.816 -0.068 1.00 64.88 302 ILE A N 1
ATOM 2410 C CA . ILE A 1 302 ? -8.347 3.150 -0.567 1.00 64.88 302 ILE A CA 1
ATOM 2411 C C . ILE A 1 302 ? -8.229 3.454 -2.051 1.00 64.88 302 ILE A C 1
ATOM 2413 O O . ILE A 1 302 ? -9.029 2.964 -2.839 1.00 64.88 302 ILE A O 1
ATOM 2417 N N . GLN A 1 303 ? -7.218 4.232 -2.427 1.00 56.75 303 GLN A N 1
ATOM 2418 C CA . GLN A 1 303 ? -6.885 4.446 -3.830 1.00 56.75 303 GLN A CA 1
ATOM 2419 C C . GLN A 1 303 ? -5.678 3.597 -4.189 1.00 56.75 303 GLN A C 1
ATOM 2421 O O . GLN A 1 303 ? -4.552 3.959 -3.858 1.00 56.75 303 GLN A O 1
ATOM 2426 N N . THR A 1 304 ? -5.901 2.465 -4.856 1.00 49.22 304 THR A N 1
ATOM 2427 C CA . THR A 1 304 ? -4.797 1.687 -5.427 1.00 49.22 304 THR A CA 1
ATOM 2428 C C . THR A 1 304 ? -4.580 2.118 -6.870 1.00 49.22 304 THR A C 1
ATOM 2430 O O . THR A 1 304 ? -5.454 1.930 -7.719 1.00 49.22 304 THR A O 1
ATOM 2433 N N . THR A 1 305 ? -3.406 2.661 -7.176 1.00 40.19 305 THR A N 1
ATOM 2434 C CA . THR A 1 305 ? -2.938 2.782 -8.558 1.00 40.19 305 THR A CA 1
ATOM 2435 C C . THR A 1 305 ? -2.081 1.565 -8.878 1.00 40.19 305 THR A C 1
ATOM 2437 O O . THR A 1 305 ? -0.962 1.448 -8.379 1.00 40.19 305 THR A O 1
ATOM 2440 N N . VAL A 1 306 ? -2.578 0.651 -9.712 1.00 38.84 306 VAL A N 1
ATOM 2441 C CA . VAL A 1 306 ? -1.693 -0.300 -10.392 1.00 38.84 306 VAL A CA 1
ATOM 2442 C C . VAL A 1 306 ? -1.114 0.447 -11.587 1.00 38.84 306 VAL A C 1
ATOM 2444 O O . VAL A 1 306 ? -1.702 0.466 -12.663 1.00 38.84 306 VAL A O 1
ATOM 2447 N N . PHE A 1 307 ? 0.026 1.109 -11.393 1.00 35.44 307 PHE A N 1
ATOM 2448 C CA . PHE A 1 307 ? 0.791 1.621 -12.525 1.00 35.44 307 PHE A CA 1
ATOM 2449 C C . PHE A 1 307 ? 1.436 0.439 -13.244 1.00 35.44 307 PHE A C 1
ATOM 2451 O O . PHE A 1 307 ? 2.514 -0.021 -12.880 1.00 35.44 307 PHE A O 1
ATOM 2458 N N . ILE A 1 308 ? 0.766 -0.057 -14.276 1.00 38.16 308 ILE A N 1
ATOM 2459 C CA . ILE A 1 308 ? 1.449 -0.659 -15.417 1.00 38.16 308 ILE A CA 1
ATOM 2460 C C . ILE A 1 308 ? 1.024 0.177 -16.616 1.00 38.16 308 ILE A C 1
ATOM 2462 O O . ILE A 1 308 ? -0.016 -0.065 -17.228 1.00 38.16 308 ILE A O 1
ATOM 2466 N N . GLN A 1 309 ? 1.802 1.222 -16.880 1.00 30.58 309 GLN A N 1
ATOM 2467 C CA . GLN A 1 309 ? 1.727 1.974 -18.118 1.00 30.58 309 GLN A CA 1
ATOM 2468 C C . GLN A 1 309 ? 2.866 1.481 -19.009 1.00 30.58 309 GLN A C 1
ATOM 2470 O O . GLN A 1 309 ? 4.024 1.808 -18.785 1.00 30.58 309 GLN A O 1
ATOM 2475 N N . ASP A 1 310 ? 2.513 0.665 -19.994 1.00 37.91 310 ASP A N 1
ATOM 2476 C CA . ASP A 1 310 ? 3.189 0.667 -21.285 1.00 37.91 310 ASP A CA 1
ATOM 2477 C C . ASP A 1 310 ? 2.079 0.816 -22.321 1.00 37.91 310 ASP A C 1
ATOM 2479 O O . ASP A 1 310 ? 1.257 -0.083 -22.492 1.00 37.91 310 ASP A O 1
ATOM 2483 N N . LEU A 1 311 ? 1.944 2.031 -22.844 1.00 30.97 311 LEU A N 1
ATOM 2484 C CA . LEU A 1 311 ? 1.000 2.435 -23.885 1.00 30.97 311 LEU A CA 1
ATOM 2485 C C . LEU A 1 311 ? 1.418 3.848 -24.310 1.00 30.97 311 LEU A C 1
ATOM 2487 O O . LEU A 1 311 ? 0.958 4.837 -23.740 1.00 30.97 311 LEU A O 1
ATOM 2491 N N . GLU A 1 312 ? 2.371 3.879 -25.246 1.00 39.06 312 GLU A N 1
ATOM 2492 C CA . GLU A 1 312 ? 2.676 4.972 -26.182 1.00 39.06 312 GLU A CA 1
ATOM 2493 C C . GLU A 1 312 ? 2.574 6.399 -25.602 1.00 39.06 312 GLU A C 1
ATOM 2495 O O . GLU A 1 312 ? 1.581 7.082 -25.832 1.00 39.06 312 GLU A O 1
ATOM 2500 N N . ASP A 1 313 ? 3.593 6.835 -24.844 1.00 35.34 313 ASP A N 1
ATOM 2501 C CA . ASP A 1 313 ? 4.210 8.183 -24.967 1.00 35.34 313 ASP A CA 1
ATOM 2502 C C . ASP A 1 313 ? 5.334 8.471 -23.943 1.00 35.34 313 ASP A C 1
ATOM 2504 O O . ASP A 1 313 ? 5.862 9.583 -23.905 1.00 35.34 313 ASP A O 1
ATOM 2508 N N . ASP A 1 314 ? 5.780 7.498 -23.139 1.00 36.34 314 ASP A N 1
ATOM 2509 C CA . ASP A 1 314 ? 6.967 7.702 -22.298 1.00 36.34 314 ASP A CA 1
ATOM 2510 C C . ASP A 1 314 ? 8.249 7.523 -23.125 1.00 36.34 314 ASP A C 1
ATOM 2512 O O . ASP A 1 314 ? 8.858 6.455 -23.199 1.00 36.34 314 ASP A O 1
ATOM 2516 N N . GLN A 1 315 ? 8.684 8.609 -23.766 1.00 34.06 315 GLN A N 1
ATOM 2517 C CA . GLN A 1 315 ? 10.031 8.698 -24.323 1.00 34.06 315 GLN A CA 1
ATOM 2518 C C . GLN A 1 315 ? 11.037 8.815 -23.175 1.00 34.06 315 GLN A C 1
ATOM 2520 O O . GLN A 1 315 ? 11.296 9.905 -22.658 1.00 34.06 315 GLN A O 1
ATOM 2525 N N . VAL A 1 316 ? 11.647 7.694 -22.785 1.00 37.25 316 VAL A N 1
ATOM 2526 C CA . VAL A 1 316 ? 12.809 7.715 -21.889 1.00 37.25 316 VAL A CA 1
ATOM 2527 C C . VAL A 1 316 ? 13.957 8.416 -22.615 1.00 37.25 316 VAL A C 1
ATOM 2529 O O . VAL A 1 316 ? 14.668 7.827 -23.429 1.00 37.25 316 VAL A O 1
ATOM 2532 N N . THR A 1 317 ? 14.145 9.701 -22.322 1.00 36.41 317 THR A N 1
ATOM 2533 C CA . THR A 1 317 ? 15.269 10.469 -22.855 1.00 36.41 317 THR A CA 1
ATOM 2534 C C . THR A 1 317 ? 16.435 10.367 -21.880 1.00 36.41 317 THR A C 1
ATOM 2536 O O . THR A 1 317 ? 16.456 11.033 -20.847 1.00 36.41 317 THR A O 1
ATOM 2539 N N . ILE A 1 318 ? 17.426 9.534 -22.201 1.00 39.50 318 ILE A N 1
ATOM 2540 C CA . ILE A 1 318 ? 18.702 9.518 -21.477 1.00 39.50 318 ILE A CA 1
ATOM 2541 C C . ILE A 1 318 ? 19.561 10.655 -22.035 1.00 39.50 318 ILE A C 1
ATOM 2543 O O . ILE A 1 318 ? 20.192 10.512 -23.080 1.00 39.50 318 ILE A O 1
ATOM 2547 N N . ILE A 1 319 ? 19.574 11.797 -21.347 1.00 36.28 319 ILE A N 1
ATOM 2548 C CA . ILE A 1 319 ? 20.492 12.901 -21.647 1.00 36.28 319 ILE A CA 1
ATOM 2549 C C . ILE A 1 319 ? 21.678 12.784 -20.694 1.00 36.28 319 ILE A C 1
ATOM 2551 O O . ILE A 1 319 ? 21.552 13.015 -19.494 1.00 36.28 319 ILE A O 1
ATOM 2555 N N . LEU A 1 320 ? 22.837 12.396 -21.221 1.00 38.09 320 LEU A N 1
ATOM 2556 C CA . LEU A 1 320 ? 24.085 12.439 -20.467 1.00 38.09 320 LEU A CA 1
ATOM 2557 C C . LEU A 1 320 ? 24.588 13.889 -20.433 1.00 38.09 320 LEU A C 1
ATOM 2559 O O . LEU A 1 320 ? 25.268 14.318 -21.358 1.00 38.09 320 LEU A O 1
ATOM 2563 N N . GLU A 1 321 ? 24.226 14.642 -19.392 1.00 32.88 321 GLU A N 1
ATOM 2564 C CA . GLU A 1 321 ? 24.588 16.065 -19.273 1.00 32.88 321 GLU A CA 1
ATOM 2565 C C . GLU A 1 321 ? 26.048 16.293 -18.850 1.00 32.88 321 GLU A C 1
ATOM 2567 O O . GLU A 1 321 ? 26.681 17.242 -19.308 1.00 32.88 321 GLU A O 1
ATOM 2572 N N . SER A 1 322 ? 26.613 15.436 -17.992 1.00 35.59 322 SER A N 1
ATOM 2573 C CA . SER A 1 322 ? 28.026 15.503 -17.601 1.00 35.59 322 SER A CA 1
ATOM 2574 C C . SER A 1 322 ? 28.550 14.153 -17.098 1.00 35.59 322 SER A C 1
ATOM 2576 O O . SER A 1 322 ? 27.794 13.291 -16.649 1.00 35.59 322 SER A O 1
ATOM 2578 N N . LEU A 1 323 ? 29.865 13.949 -17.206 1.00 37.22 323 LEU A N 1
ATOM 2579 C CA . LEU A 1 323 ? 30.581 12.798 -16.655 1.00 37.22 323 LEU A CA 1
ATOM 2580 C C . LEU A 1 323 ? 31.534 13.324 -15.588 1.00 37.22 323 LEU A C 1
ATOM 2582 O O . LEU A 1 323 ? 32.432 14.095 -15.911 1.00 37.22 323 LEU A O 1
ATOM 2586 N N . THR A 1 324 ? 31.373 12.889 -14.343 1.00 36.69 324 THR A N 1
ATOM 2587 C CA . THR A 1 324 ? 32.302 13.208 -13.254 1.00 36.69 324 THR A CA 1
ATOM 2588 C C . THR A 1 324 ? 33.033 11.954 -12.779 1.00 36.69 324 THR A C 1
ATOM 2590 O O . THR A 1 324 ? 32.507 10.840 -12.827 1.00 36.69 324 THR A O 1
ATOM 2593 N N . GLY A 1 325 ? 34.296 12.117 -12.390 1.00 32.16 325 GLY A N 1
ATOM 2594 C CA . GLY A 1 325 ? 35.123 11.061 -11.819 1.00 32.16 325 GLY A CA 1
ATOM 2595 C C . GLY A 1 325 ? 34.778 10.805 -10.357 1.00 32.16 325 GLY A C 1
ATOM 2596 O O . GLY A 1 325 ? 34.007 11.538 -9.739 1.00 32.16 325 GLY A O 1
ATOM 2597 N N . ALA A 1 326 ? 35.387 9.766 -9.782 1.00 31.50 326 ALA A N 1
ATOM 2598 C CA . ALA A 1 326 ? 35.150 9.363 -8.394 1.00 31.50 326 ALA A CA 1
ATOM 2599 C C . ALA A 1 326 ? 35.494 10.463 -7.365 1.00 31.50 326 ALA A C 1
ATOM 2601 O O . ALA A 1 326 ? 34.989 10.423 -6.246 1.00 31.50 326 ALA A O 1
ATOM 2602 N N . GLU A 1 327 ? 36.306 11.454 -7.748 1.00 41.62 327 GLU A N 1
ATOM 2603 C CA . GLU A 1 327 ? 36.674 12.611 -6.922 1.00 41.62 327 GLU A CA 1
ATOM 2604 C C . GLU A 1 327 ? 35.917 13.906 -7.295 1.00 41.62 327 GLU A C 1
ATOM 2606 O O . GLU A 1 327 ? 36.380 15.001 -6.986 1.00 41.62 327 GLU A O 1
ATOM 2611 N N . ASN A 1 328 ? 34.749 13.813 -7.953 1.00 38.91 328 ASN A N 1
ATOM 2612 C CA . ASN A 1 328 ? 33.987 14.968 -8.472 1.00 38.91 328 ASN A CA 1
ATOM 2613 C C . ASN A 1 328 ? 34.750 15.823 -9.503 1.00 38.91 328 ASN A C 1
ATOM 2615 O O . ASN A 1 328 ? 34.387 16.964 -9.787 1.00 38.91 328 ASN A O 1
ATOM 2619 N N . GLU A 1 329 ? 35.799 15.263 -10.091 1.00 44.06 329 GLU A N 1
ATOM 2620 C CA . GLU A 1 329 ? 36.522 15.849 -11.211 1.00 44.06 329 GLU A CA 1
ATOM 2621 C C . GLU A 1 329 ? 35.670 15.793 -12.481 1.00 44.06 329 GLU A C 1
ATOM 2623 O O . GLU A 1 329 ? 35.106 14.754 -12.820 1.00 44.06 329 GLU A O 1
ATOM 2628 N N . ASP A 1 330 ? 35.545 16.918 -13.177 1.00 42.00 330 ASP A N 1
ATOM 2629 C CA . ASP A 1 330 ? 34.774 16.989 -14.412 1.00 42.00 330 ASP A CA 1
ATOM 2630 C C . ASP A 1 330 ? 35.539 16.294 -15.552 1.00 42.00 330 ASP A C 1
ATOM 2632 O O . ASP A 1 330 ? 36.571 16.775 -16.025 1.00 42.00 330 ASP A O 1
ATOM 2636 N N . LEU A 1 331 ? 35.038 15.135 -15.985 1.00 42.56 331 LEU A N 1
ATOM 2637 C CA . LEU A 1 331 ? 35.631 14.308 -17.039 1.00 42.56 331 LEU A CA 1
ATOM 2638 C C . LEU A 1 331 ? 35.188 14.732 -18.442 1.00 42.56 331 LEU A C 1
ATOM 2640 O O . LEU A 1 331 ? 35.645 14.130 -19.419 1.00 42.56 331 LEU A O 1
ATOM 2644 N N . SER A 1 332 ? 34.323 15.746 -18.563 1.00 40.12 332 SER A N 1
ATOM 2645 C CA . SER A 1 332 ? 34.047 16.398 -19.850 1.00 40.12 332 SER A CA 1
ATOM 2646 C C . SER A 1 332 ? 35.273 17.161 -20.374 1.00 40.12 332 SER A C 1
ATOM 2648 O O . SER A 1 332 ? 35.423 17.347 -21.584 1.00 40.12 332 SER A O 1
ATOM 2650 N N . TYR A 1 333 ? 36.213 17.499 -19.482 1.00 37.97 333 TYR A N 1
ATOM 2651 C CA . TYR A 1 333 ? 37.483 18.127 -19.812 1.00 37.97 333 TYR A CA 1
ATOM 2652 C C . TYR A 1 333 ? 38.595 17.092 -20.020 1.00 37.97 333 TYR A C 1
ATOM 2654 O O . TYR A 1 333 ? 39.068 16.408 -19.108 1.00 37.97 333 TYR A O 1
ATOM 2662 N N . GLY A 1 334 ? 39.094 17.026 -21.251 1.00 32.03 334 GLY A N 1
ATOM 2663 C CA . GLY A 1 334 ? 40.449 16.564 -21.508 1.00 32.03 334 GLY A CA 1
ATOM 2664 C C . GLY A 1 334 ? 41.432 17.696 -21.233 1.00 32.03 334 GLY A C 1
ATOM 2665 O O . GLY A 1 334 ? 41.840 18.366 -22.172 1.00 32.03 334 GLY A O 1
ATOM 2666 N N . THR A 1 335 ? 41.824 17.928 -19.979 1.00 27.91 335 THR A N 1
ATOM 2667 C CA . THR A 1 335 ? 43.023 18.732 -19.696 1.00 27.91 335 THR A CA 1
ATOM 2668 C C . THR A 1 335 ? 44.262 17.879 -19.965 1.00 27.91 335 THR A C 1
ATOM 2670 O O . THR A 1 335 ? 44.789 17.194 -19.089 1.00 27.91 335 THR A O 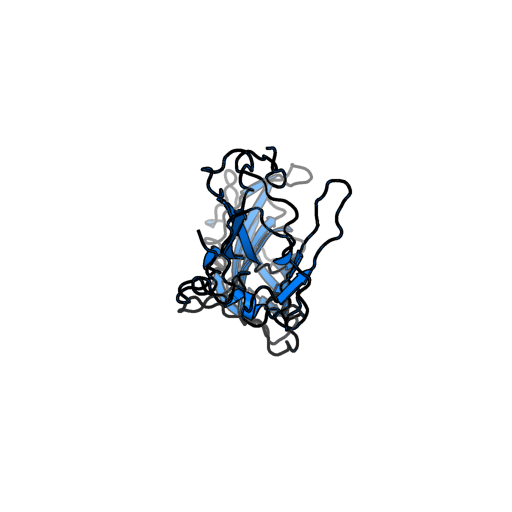1
ATOM 2673 N N . GLY A 1 336 ? 44.657 17.862 -21.237 1.00 28.95 336 GLY A N 1
ATOM 2674 C CA . GLY A 1 336 ? 46.047 17.706 -21.654 1.00 28.95 336 GLY A CA 1
ATOM 2675 C C . GLY A 1 336 ? 46.602 19.081 -21.975 1.00 28.95 336 GLY A C 1
ATOM 2676 O O . GLY A 1 336 ? 45.918 19.788 -22.750 1.00 28.95 336 GLY A O 1
#

Secondary structure (DSSP, 8-state):
-EE-GGGS-TTSS--S-EE-SSS--TTTT--B-TTTTTT-SS--EEEPPPBPTTS-B--EEE--S-HHHHHT-B-TTSSSBS-EEEEE-SSEEEEEEEEEEEEEEPPPTT-TTPPPEEEEEEEEEEEEEE-PPEEEEEEEE-TTEEEEEEEEEEEEEE-TTS-EEEEEEEEEEEEEEEES-TTEEEEE-TT--EEEESSTT-EEEEEEE---SSTTTSPPPEEEE-TTTS-SEEEEEEEEEEEEEE---TT-S-TTS-EEEEEEEEEEEEEEE--EETTEE-GGG-EE-SSPPEEEEEEEEEEE------SS-----------B-TTS-BTT----

Foldseek 3Di:
DKDDPLQWFLQDPRQDIDDDPFDDDCVSQDWDAQVRRVSHQAFGTWDWADQDPVRDIQIFGFGDDFVCSVQCTDGSVNPDTQWDFDDDDQFKTKTKGKDKDKDWDGFDPVCSPGDIDIDIDIDIDMDMDTWDWDKDKDKDKDPFKDKAWPDKDKTFDADPVRHTDPQKIKIKTKIKIKGPALQKDKAWAPPPKDKFWPDPQKDFPDWPDWQDRDLVSFAWFDWAQDPPPSPHTITMGMTMTITMMGQDCVPPPDLPAFRKGKIKIKTWIFMWGFDDDPSGTPSVRTDTDPDDTMIMIMTIITGTRPPPDRDDDPRPGDRCPFDADPVRHTPVDPPD

pLDDT: mean 71.83, std 16.87, range [27.91, 93.56]

Sequence (336 aa):
RELRMDQTSECSSVYESATWTDYFNDTYFADKDAAGLGSKKLFTEFKRGPLDGNGFRDNKIVFSGDMGLFFSCKDSTNEDFIWRMTDITDDEIEYRAKLYTTNVRPKDPLVSTGGISFVQSHIELIWRLSRSALTKFLISSTALIRPILEFARVSAVYDALDRAVPTQSRLHIRFRTVVDSDTQMLSFNSDSLIYVPENTNHGINEVRYQPDGTLDGAPDCQFRLDEGTQTQFQCQQTWEFRLVLDVDTSGQVDNRIPVDASGTFEFYFTTYGCELTNNVFDKSTCTPLETDPAKISALITIQTTVFIQDLEDDQVTIILESLTGAENEDLSYGTG